Protein AF-A0A2E3IVS6-F1 (afdb_monomer_lite)

Radius of gyration: 18.78 Å; chains: 1; bounding box: 45×38×52 Å

Structure (mmCIF, N/CA/C/O backbone):
data_AF-A0A2E3IVS6-F1
#
_entry.id   AF-A0A2E3IVS6-F1
#
loop_
_atom_site.group_PDB
_atom_site.id
_atom_site.type_symbol
_atom_site.label_atom_id
_atom_site.label_alt_id
_atom_site.label_comp_id
_atom_site.label_asym_id
_atom_site.label_entity_id
_atom_site.label_seq_id
_atom_site.pdbx_PDB_ins_code
_atom_site.Cartn_x
_atom_site.Cartn_y
_atom_site.Cartn_z
_atom_site.occupancy
_atom_site.B_iso_or_equiv
_atom_site.auth_seq_id
_atom_site.auth_comp_id
_atom_site.auth_asym_id
_atom_site.auth_atom_id
_atom_site.pdbx_PDB_model_num
ATOM 1 N N . MET A 1 1 ? -1.684 -1.283 -1.868 1.00 41.75 1 MET A N 1
ATOM 2 C CA . MET A 1 1 ? -1.376 -1.984 -0.600 1.00 41.75 1 MET A CA 1
ATOM 3 C C . MET A 1 1 ? -0.802 -0.984 0.395 1.00 41.75 1 MET A C 1
ATOM 5 O O . MET A 1 1 ? -0.081 -0.086 -0.027 1.00 41.75 1 MET A O 1
ATOM 9 N N . ALA A 1 2 ? -1.215 -1.055 1.659 1.00 38.31 2 ALA A N 1
ATOM 10 C CA . ALA A 1 2 ? -0.799 -0.154 2.735 1.00 38.31 2 ALA A CA 1
ATOM 11 C C . ALA A 1 2 ? 0.390 -0.761 3.495 1.00 38.31 2 ALA A C 1
ATOM 13 O O . ALA A 1 2 ? 0.439 -1.973 3.661 1.00 38.31 2 ALA A O 1
ATOM 14 N N . HIS A 1 3 ? 1.356 0.056 3.922 1.00 45.16 3 HIS A N 1
ATOM 15 C CA . HIS A 1 3 ? 2.658 -0.452 4.375 1.00 45.16 3 HIS A CA 1
ATOM 16 C C . HIS A 1 3 ? 2.854 -0.437 5.891 1.00 45.16 3 HIS A C 1
ATOM 18 O O . HIS A 1 3 ? 3.725 -1.146 6.376 1.00 45.16 3 HIS A O 1
ATOM 24 N N . ASN A 1 4 ? 2.020 0.276 6.650 1.00 44.00 4 ASN A N 1
ATOM 25 C CA . ASN A 1 4 ? 2.090 0.315 8.109 1.00 44.00 4 ASN A CA 1
ATOM 26 C C . ASN A 1 4 ? 0.731 0.655 8.721 1.00 44.00 4 ASN A C 1
ATOM 28 O O . ASN A 1 4 ? 0.036 1.522 8.194 1.00 44.00 4 ASN A O 1
ATOM 32 N N . PHE A 1 5 ? 0.396 0.039 9.854 1.00 51.72 5 PHE A N 1
ATOM 33 C CA . PHE A 1 5 ? -0.887 0.212 10.530 1.00 51.72 5 PHE A CA 1
ATOM 34 C C . PHE A 1 5 ? -0.702 0.604 11.994 1.00 51.72 5 PHE A C 1
ATOM 36 O O . PHE A 1 5 ? 0.168 0.059 12.673 1.00 51.72 5 PHE A O 1
ATOM 43 N N . SER A 1 6 ? -1.578 1.487 12.463 1.00 51.56 6 SER A N 1
ATOM 44 C CA . SER A 1 6 ? -1.800 1.810 13.871 1.00 51.56 6 SER A CA 1
ATOM 45 C C . SER A 1 6 ? -3.294 1.668 14.134 1.00 51.56 6 SER A C 1
ATOM 47 O O . SER A 1 6 ? -4.080 2.188 13.350 1.00 51.56 6 SER A O 1
ATOM 49 N N . TRP A 1 7 ? -3.731 0.990 15.193 1.00 63.97 7 TRP A N 1
ATOM 50 C CA . TRP A 1 7 ? -5.170 0.858 15.458 1.00 63.97 7 TRP A CA 1
ATOM 51 C C . TRP A 1 7 ? -5.560 1.263 16.874 1.00 63.97 7 TRP A C 1
ATOM 53 O O . TRP A 1 7 ? -4.747 1.280 17.797 1.00 63.97 7 TRP A O 1
ATOM 63 N N . ILE A 1 8 ? -6.826 1.636 17.020 1.00 56.12 8 ILE A N 1
ATOM 64 C CA . ILE A 1 8 ? -7.452 2.095 18.250 1.00 56.12 8 ILE A CA 1
ATOM 65 C C . ILE A 1 8 ? -8.511 1.064 18.640 1.00 56.12 8 ILE A C 1
ATOM 67 O O . ILE A 1 8 ? -9.428 0.778 17.871 1.00 56.12 8 ILE A O 1
ATOM 71 N N . PHE A 1 9 ? -8.373 0.518 19.846 1.00 54.91 9 PHE A N 1
ATOM 72 C CA . PHE A 1 9 ? -9.311 -0.423 20.454 1.00 54.91 9 PHE A CA 1
ATOM 73 C C . PHE A 1 9 ? -9.658 0.061 21.860 1.00 54.91 9 PHE A C 1
ATOM 75 O O . PHE A 1 9 ? -8.748 0.357 22.633 1.00 54.91 9 PHE A O 1
ATOM 82 N N . GLU A 1 10 ? -10.948 0.174 22.193 1.00 66.56 10 GLU A N 1
ATOM 83 C CA . GLU A 1 10 ? -11.409 0.702 23.493 1.00 66.56 10 GLU A CA 1
ATOM 84 C C . GLU A 1 10 ? -10.698 2.015 23.895 1.00 66.56 10 GLU A C 1
ATOM 86 O O . GLU A 1 10 ? -10.211 2.166 25.017 1.00 66.56 10 GLU A O 1
ATOM 91 N N . ALA A 1 11 ? -10.576 2.953 22.945 1.00 60.12 11 ALA A N 1
ATOM 92 C CA . ALA A 1 11 ? -9.869 4.231 23.106 1.00 60.12 11 ALA A CA 1
ATOM 93 C C . ALA A 1 11 ? -8.370 4.124 23.475 1.00 60.12 11 ALA A C 1
ATOM 95 O O . ALA A 1 11 ? -7.755 5.100 23.906 1.00 60.12 11 ALA A O 1
ATOM 96 N N . LYS A 1 12 ? -7.747 2.956 23.283 1.00 50.44 12 LYS A N 1
ATOM 97 C CA . LYS A 1 12 ? -6.304 2.747 23.447 1.00 50.44 12 LYS A CA 1
ATOM 98 C C . LYS A 1 12 ? -5.651 2.544 22.090 1.00 50.44 12 LYS A C 1
ATOM 100 O O . LYS A 1 12 ? -6.122 1.744 21.286 1.00 50.44 12 LYS A O 1
ATOM 105 N N . LEU A 1 13 ? -4.530 3.226 21.863 1.00 50.03 13 LEU A N 1
ATOM 106 C CA . LEU A 1 13 ? -3.645 2.923 20.744 1.00 50.03 13 LEU A CA 1
ATOM 107 C C . LEU A 1 13 ? -3.009 1.550 20.989 1.00 50.03 13 LEU A C 1
ATOM 109 O O . LEU A 1 13 ? -2.244 1.369 21.938 1.00 50.03 13 LEU A O 1
ATOM 113 N N . VAL A 1 14 ? -3.328 0.580 20.143 1.00 51.75 14 VAL A N 1
ATOM 114 C CA . VAL A 1 14 ? -2.801 -0.779 20.220 1.00 51.75 14 VAL A CA 1
ATOM 115 C C . VAL A 1 14 ? -1.942 -1.016 18.980 1.00 51.75 14 VAL A C 1
ATOM 117 O O . VAL A 1 14 ? -2.455 -1.130 17.882 1.00 51.75 14 VAL A O 1
ATOM 120 N N . GLY A 1 15 ? -0.622 -1.089 19.184 1.00 49.47 15 GLY A N 1
ATOM 121 C CA . GLY A 1 15 ? 0.363 -1.670 18.260 1.00 49.47 15 GLY A CA 1
ATOM 122 C C . GLY A 1 15 ? 0.582 -0.990 16.894 1.00 49.47 15 GLY A C 1
ATOM 123 O O . GLY A 1 15 ? -0.329 -0.802 16.106 1.00 49.47 15 GLY A O 1
ATOM 124 N N . MET A 1 16 ? 1.858 -0.755 16.562 1.00 50.41 16 MET A N 1
ATOM 125 C CA . MET A 1 16 ? 2.340 -0.299 15.241 1.00 50.41 16 MET A CA 1
ATOM 126 C C . MET A 1 16 ? 2.980 -1.440 14.415 1.00 50.41 16 MET A C 1
ATOM 128 O O . MET A 1 16 ? 3.969 -1.225 13.719 1.00 50.41 16 MET A O 1
ATOM 132 N N . ARG A 1 17 ? 2.580 -2.706 14.623 1.00 44.81 17 ARG A N 1
ATOM 133 C CA . ARG A 1 17 ? 3.515 -3.838 14.409 1.00 44.81 17 ARG A CA 1
ATOM 134 C C . ARG A 1 17 ? 3.013 -5.056 13.648 1.00 44.81 17 ARG A C 1
ATOM 136 O O . ARG A 1 17 ? 3.663 -6.096 13.735 1.00 44.81 17 ARG A O 1
ATOM 143 N N . ARG A 1 18 ? 1.946 -4.964 12.855 1.00 41.56 18 ARG A N 1
ATOM 144 C CA . ARG A 1 18 ? 1.820 -5.939 11.764 1.00 41.56 18 ARG A CA 1
ATOM 145 C C . ARG A 1 18 ? 1.868 -5.231 10.424 1.00 41.56 18 ARG A C 1
ATOM 147 O O . ARG A 1 18 ? 0.969 -4.449 10.143 1.00 41.56 18 ARG A O 1
ATOM 154 N N . PRO A 1 19 ? 2.934 -5.429 9.646 1.00 45.91 19 PRO A N 1
ATOM 155 C CA . PRO A 1 19 ? 3.099 -4.743 8.387 1.00 45.91 19 PRO A CA 1
ATOM 156 C C . PRO A 1 19 ? 2.277 -5.432 7.312 1.00 45.91 19 PRO A C 1
ATOM 158 O O . PRO A 1 19 ? 2.228 -6.661 7.261 1.00 45.91 19 PRO A O 1
ATOM 161 N N . GLY A 1 20 ? 1.708 -4.635 6.413 1.00 46.19 20 GLY A N 1
ATOM 162 C CA . GLY A 1 20 ? 1.370 -5.150 5.098 1.00 46.19 20 GLY A CA 1
ATOM 163 C C . GLY A 1 20 ? 2.665 -5.607 4.447 1.00 46.19 20 GLY A C 1
ATOM 164 O O . GLY A 1 20 ? 3.481 -4.760 4.101 1.00 46.19 20 GLY A O 1
ATOM 165 N N . CYS A 1 21 ? 2.902 -6.923 4.435 1.00 45.72 21 CYS A N 1
ATOM 166 C CA . CYS A 1 21 ? 3.790 -7.722 3.574 1.00 45.72 21 CYS A CA 1
ATOM 167 C C . CYS A 1 21 ? 5.117 -7.121 3.031 1.00 45.72 21 CYS A C 1
ATOM 169 O O . CYS A 1 21 ? 5.666 -7.598 2.043 1.00 45.72 21 CYS A O 1
ATOM 171 N N . SER A 1 22 ? 5.682 -6.081 3.639 1.00 46.53 22 SER A N 1
ATOM 172 C CA . SER A 1 22 ? 6.807 -5.323 3.072 1.00 46.53 22 SER A CA 1
ATOM 173 C C . SER A 1 22 ? 7.803 -4.806 4.104 1.00 46.53 22 SER A C 1
ATOM 175 O O . SER A 1 22 ? 8.789 -4.203 3.692 1.00 46.53 22 SER A O 1
ATOM 177 N N . LEU A 1 23 ? 7.601 -5.036 5.411 1.00 41.69 23 LEU A N 1
ATOM 178 C CA . LEU A 1 23 ? 8.521 -4.497 6.427 1.00 41.69 23 LEU A CA 1
ATOM 179 C C . LEU A 1 23 ? 9.313 -5.500 7.244 1.00 41.69 23 LEU A C 1
ATOM 181 O O . LEU A 1 23 ? 10.383 -5.141 7.735 1.00 41.69 23 LEU A O 1
ATOM 185 N N . GLU A 1 24 ? 8.868 -6.750 7.331 1.00 45.97 24 GLU A N 1
ATOM 186 C CA . GLU A 1 24 ? 9.663 -7.792 7.998 1.00 45.97 24 GLU A CA 1
ATOM 187 C C . GLU A 1 24 ? 10.992 -8.041 7.259 1.00 45.97 24 GLU A C 1
ATOM 189 O O . GLU A 1 24 ? 11.948 -8.536 7.840 1.00 45.97 24 GLU A O 1
ATOM 194 N N . LEU A 1 25 ? 11.069 -7.609 5.996 1.00 51.53 25 LEU A N 1
ATOM 195 C CA . LEU A 1 25 ? 12.136 -7.930 5.053 1.00 51.53 25 LEU A CA 1
ATOM 196 C C . LEU A 1 25 ? 13.003 -6.715 4.683 1.00 51.53 25 LEU A C 1
ATOM 198 O O . LEU A 1 25 ? 14.073 -6.867 4.101 1.00 51.53 25 LEU A O 1
ATOM 202 N N . THR A 1 26 ? 12.582 -5.496 5.048 1.00 54.09 26 THR A N 1
ATOM 203 C CA . THR A 1 26 ? 13.330 -4.250 4.777 1.00 54.09 26 THR A CA 1
ATOM 204 C C . THR A 1 26 ? 14.780 -4.257 5.265 1.00 54.09 26 THR A C 1
ATOM 206 O O . THR A 1 26 ? 15.612 -3.673 4.568 1.00 54.09 26 THR A O 1
ATOM 209 N N . PRO A 1 27 ? 15.118 -4.863 6.427 1.00 54.59 27 PRO A N 1
ATOM 210 C CA . PRO A 1 27 ? 16.507 -4.941 6.879 1.00 54.59 27 PRO A CA 1
ATOM 211 C C . PRO A 1 27 ? 17.388 -5.814 5.974 1.00 54.59 27 PRO A C 1
ATOM 213 O O . PRO A 1 27 ? 18.586 -5.569 5.879 1.00 54.59 27 PRO A O 1
ATOM 216 N N . GLU A 1 28 ? 16.801 -6.809 5.304 1.00 67.94 28 GLU A N 1
ATOM 217 C CA . GLU A 1 28 ? 17.499 -7.764 4.433 1.00 67.94 28 GLU A CA 1
ATOM 218 C C . GLU A 1 28 ? 17.555 -7.305 2.966 1.00 67.94 28 GLU A C 1
ATOM 220 O O . GLU A 1 28 ? 18.284 -7.881 2.155 1.00 67.94 28 GLU A O 1
ATOM 225 N N . MET A 1 29 ? 16.791 -6.267 2.606 1.00 78.69 29 MET A N 1
ATOM 226 C CA . MET A 1 29 ? 16.694 -5.783 1.232 1.00 78.69 29 MET A CA 1
ATOM 227 C C . MET A 1 29 ? 17.832 -4.838 0.847 1.00 78.69 29 MET A C 1
ATOM 229 O O . MET A 1 29 ? 18.118 -3.826 1.496 1.00 78.69 29 MET A O 1
ATOM 233 N N . MET A 1 30 ? 18.409 -5.105 -0.320 1.00 84.75 30 MET A N 1
ATOM 234 C CA . MET A 1 30 ? 19.382 -4.223 -0.954 1.00 84.75 30 MET A CA 1
ATOM 235 C C . MET A 1 30 ? 18.730 -2.889 -1.352 1.00 84.75 30 MET A C 1
ATOM 237 O O . MET A 1 30 ? 17.517 -2.780 -1.528 1.00 84.75 30 MET A O 1
ATOM 241 N N . SER A 1 31 ? 19.528 -1.835 -1.545 1.00 81.75 31 SER A N 1
ATOM 242 C CA . SER A 1 31 ? 18.989 -0.504 -1.878 1.00 81.75 31 SER A CA 1
ATOM 243 C C . SER A 1 31 ? 18.139 -0.486 -3.156 1.00 81.75 31 SER A C 1
ATOM 245 O O . SER A 1 31 ? 17.064 0.102 -3.155 1.00 81.75 31 SER A O 1
ATOM 247 N N . HIS A 1 32 ? 18.560 -1.183 -4.215 1.00 84.31 32 HIS A N 1
ATOM 248 C CA . HIS A 1 32 ? 17.794 -1.262 -5.465 1.00 84.31 32 HIS A CA 1
ATOM 249 C C . HIS A 1 32 ? 16.506 -2.093 -5.320 1.00 84.31 32 HIS A C 1
ATOM 251 O O . HIS A 1 32 ? 15.513 -1.791 -5.972 1.00 84.31 32 HIS A O 1
ATOM 257 N N . GLU A 1 33 ? 16.486 -3.088 -4.428 1.00 86.31 33 GLU A N 1
ATOM 258 C CA . GLU A 1 33 ? 15.276 -3.851 -4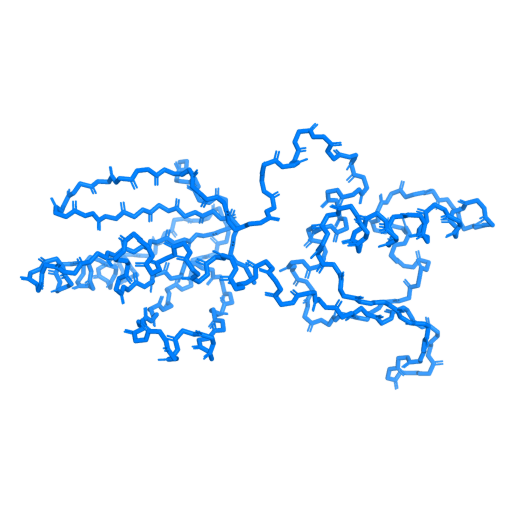.090 1.00 86.31 33 GLU A CA 1
ATOM 259 C C . GLU A 1 33 ? 14.261 -2.954 -3.378 1.00 86.31 33 GLU A C 1
ATOM 261 O O . GLU A 1 33 ? 13.089 -2.932 -3.747 1.00 86.31 33 GLU A O 1
ATOM 266 N N . ARG A 1 34 ? 14.721 -2.127 -2.429 1.00 81.38 34 ARG A N 1
ATOM 267 C CA . ARG A 1 34 ? 13.876 -1.126 -1.760 1.00 81.38 34 ARG A CA 1
ATOM 268 C C . ARG A 1 34 ? 13.315 -0.103 -2.745 1.00 81.38 34 ARG A C 1
ATOM 270 O O . ARG A 1 34 ? 12.129 0.207 -2.682 1.00 81.38 34 ARG A O 1
ATOM 277 N N . CYS A 1 35 ? 14.130 0.381 -3.684 1.00 83.12 35 CYS A N 1
ATOM 278 C CA . CYS A 1 35 ? 13.663 1.273 -4.747 1.00 83.12 35 CYS A CA 1
ATOM 279 C C . CYS A 1 35 ? 12.617 0.600 -5.646 1.00 83.12 35 CYS A C 1
ATOM 281 O O . CYS A 1 35 ? 11.628 1.234 -6.005 1.00 83.12 35 CYS A O 1
ATOM 283 N N . PHE A 1 36 ? 12.797 -0.680 -5.979 1.00 88.06 36 PHE A N 1
ATOM 284 C CA . PHE A 1 36 ? 11.849 -1.413 -6.816 1.00 88.06 36 PHE A CA 1
ATOM 285 C C . PHE A 1 36 ? 10.524 -1.656 -6.100 1.00 88.06 36 PHE A C 1
ATOM 287 O O . PHE A 1 36 ? 9.465 -1.413 -6.672 1.00 88.06 36 PHE A O 1
ATOM 294 N N . LEU A 1 37 ? 10.574 -2.037 -4.825 1.00 82.12 37 LEU A N 1
ATOM 295 C CA . LEU A 1 37 ? 9.389 -2.159 -3.985 1.00 82.12 37 LEU A CA 1
ATOM 296 C C . LEU A 1 37 ? 8.649 -0.819 -3.859 1.00 82.12 37 LEU A C 1
ATOM 298 O O . LEU A 1 37 ? 7.433 -0.762 -4.040 1.00 82.12 37 LEU A O 1
ATOM 302 N N . ALA A 1 38 ? 9.374 0.274 -3.607 1.00 74.50 38 ALA A N 1
ATOM 303 C CA . ALA A 1 38 ? 8.800 1.615 -3.533 1.00 74.50 38 ALA A CA 1
ATOM 304 C C . ALA A 1 38 ? 8.145 2.041 -4.858 1.00 74.50 38 ALA A C 1
ATOM 306 O O . ALA A 1 38 ? 7.043 2.596 -4.850 1.00 74.50 38 ALA A O 1
ATOM 307 N N . TRP A 1 39 ? 8.779 1.734 -5.994 1.00 84.00 39 TRP A N 1
ATOM 308 C CA . TRP A 1 39 ? 8.201 1.964 -7.316 1.00 84.00 39 TRP A CA 1
ATOM 309 C C . TRP A 1 39 ? 6.934 1.134 -7.519 1.00 84.00 39 TRP A C 1
ATOM 311 O O . TRP A 1 39 ? 5.892 1.711 -7.814 1.00 84.00 39 TRP A O 1
ATOM 321 N N . LEU A 1 40 ? 6.973 -0.180 -7.268 1.00 81.62 40 LEU A N 1
ATOM 322 C CA . LEU A 1 40 ? 5.796 -1.044 -7.373 1.00 81.62 40 LEU A CA 1
ATOM 323 C C . LEU A 1 40 ? 4.625 -0.448 -6.581 1.00 81.62 40 LEU A C 1
ATOM 325 O O . LEU A 1 40 ? 3.491 -0.461 -7.057 1.00 81.62 40 LEU A O 1
ATOM 329 N N . ASN A 1 41 ? 4.877 0.043 -5.363 1.00 72.81 41 ASN A N 1
ATOM 330 C CA . ASN A 1 41 ? 3.861 0.528 -4.419 1.00 72.81 41 ASN A CA 1
ATOM 331 C C . ASN A 1 41 ? 3.296 1.920 -4.723 1.00 72.81 41 ASN A C 1
ATOM 333 O O . ASN A 1 41 ? 2.207 2.246 -4.241 1.00 72.81 41 ASN A O 1
ATOM 337 N N . SER A 1 42 ? 4.026 2.734 -5.482 1.00 65.88 42 SER A N 1
ATOM 338 C CA . SER A 1 42 ? 3.627 4.103 -5.829 1.00 65.88 42 SER A CA 1
ATOM 339 C C . SER A 1 42 ? 3.226 4.273 -7.293 1.00 65.88 42 SER A C 1
ATOM 341 O O . SER A 1 42 ? 2.538 5.239 -7.615 1.00 65.88 42 SER A O 1
ATOM 343 N N . SER A 1 43 ? 3.616 3.349 -8.174 1.00 74.56 43 SER A N 1
ATOM 344 C CA . SER A 1 43 ? 3.334 3.451 -9.602 1.00 74.56 43 SER A CA 1
ATOM 345 C C . SER A 1 43 ? 1.845 3.284 -9.895 1.00 74.56 43 SER A C 1
ATOM 347 O O . SER A 1 43 ? 1.209 2.333 -9.443 1.00 74.56 43 SER A O 1
ATOM 349 N N . SER A 1 44 ? 1.302 4.193 -10.703 1.00 73.06 44 SER A N 1
ATOM 350 C CA . SER A 1 44 ? -0.063 4.109 -11.235 1.00 73.06 44 SER A CA 1
ATOM 351 C C . SER A 1 44 ? -0.206 3.066 -12.347 1.00 73.06 44 SER A C 1
ATOM 353 O O . SER A 1 44 ? -1.318 2.628 -12.627 1.00 73.06 44 SER A O 1
ATOM 355 N N . SER A 1 45 ? 0.907 2.652 -12.964 1.00 83.56 45 SER A N 1
ATOM 356 C CA . SER A 1 45 ? 0.960 1.561 -13.939 1.00 83.56 45 SER A CA 1
ATOM 357 C C . SER A 1 45 ? 2.034 0.547 -13.561 1.00 83.56 45 SER A C 1
ATOM 359 O O . SER A 1 45 ? 3.163 0.914 -13.230 1.00 83.56 45 SER A O 1
ATOM 361 N N . LEU A 1 46 ? 1.718 -0.741 -13.668 1.00 89.56 46 LEU A N 1
ATOM 362 C CA . LEU A 1 46 ? 2.670 -1.838 -13.480 1.00 89.56 46 LEU A CA 1
ATOM 363 C C . LEU A 1 46 ? 3.361 -2.208 -14.800 1.00 89.56 46 LEU A C 1
ATOM 365 O O . LEU A 1 46 ? 3.522 -3.379 -15.132 1.00 89.56 46 LEU A O 1
ATOM 369 N N . SER A 1 47 ? 3.754 -1.190 -15.561 1.00 92.19 47 SER A N 1
ATOM 370 C CA . SER A 1 47 ? 4.473 -1.313 -16.824 1.00 92.19 47 SER A CA 1
ATOM 371 C C . SER A 1 47 ? 5.579 -0.269 -16.892 1.00 92.19 47 SER A C 1
ATOM 373 O O . SER A 1 47 ? 5.318 0.907 -16.621 1.00 92.19 47 SER A O 1
ATOM 375 N N . ILE A 1 48 ? 6.795 -0.650 -17.271 1.00 92.31 48 ILE A N 1
ATOM 376 C CA . ILE A 1 48 ? 7.885 0.318 -17.439 1.00 92.31 48 ILE A CA 1
ATOM 377 C C . ILE A 1 48 ? 8.938 -0.182 -18.424 1.00 92.31 48 ILE A C 1
ATOM 379 O O . ILE A 1 48 ? 9.241 -1.371 -18.476 1.00 92.31 48 ILE A O 1
ATOM 383 N N . ASP A 1 49 ? 9.518 0.745 -19.187 1.00 92.12 49 ASP A N 1
ATOM 384 C CA . ASP A 1 49 ? 10.733 0.484 -19.956 1.00 92.12 49 ASP A CA 1
ATOM 385 C C . ASP A 1 49 ? 11.862 0.014 -19.023 1.00 92.12 49 ASP A C 1
ATOM 387 O O . ASP A 1 49 ? 12.162 0.644 -17.999 1.00 92.12 49 ASP A O 1
ATOM 391 N N . ARG A 1 50 ? 12.514 -1.088 -19.396 1.00 89.81 50 ARG A N 1
ATOM 392 C CA . ARG A 1 50 ? 13.545 -1.732 -18.577 1.00 89.81 50 ARG A CA 1
ATOM 393 C C . ARG A 1 50 ? 14.706 -0.795 -18.274 1.00 89.81 50 ARG A C 1
ATOM 395 O O . ARG A 1 50 ? 15.192 -0.767 -17.145 1.00 89.81 50 ARG A O 1
ATOM 402 N N . GLN A 1 51 ? 15.142 -0.002 -19.253 1.00 87.94 51 GLN A N 1
ATOM 403 C CA . GLN A 1 51 ? 16.286 0.899 -19.083 1.00 87.94 51 GLN A CA 1
ATOM 404 C C . GLN A 1 51 ? 15.945 2.075 -18.166 1.00 87.94 51 GLN A C 1
ATOM 406 O O . GLN A 1 51 ? 16.731 2.461 -17.295 1.00 87.94 51 GLN A O 1
ATOM 411 N N . ARG A 1 52 ? 14.735 2.616 -18.299 1.00 89.56 52 ARG A N 1
ATOM 412 C CA . ARG A 1 52 ? 14.193 3.629 -17.398 1.00 89.56 52 ARG A CA 1
ATOM 413 C C . ARG A 1 52 ? 14.104 3.104 -15.971 1.00 89.56 52 ARG A C 1
ATOM 415 O O . ARG A 1 52 ? 14.504 3.820 -15.050 1.00 89.56 52 ARG A O 1
ATOM 422 N N . LEU A 1 53 ? 13.641 1.868 -15.790 1.00 90.19 53 LEU A N 1
ATOM 423 C CA . LEU A 1 53 ? 13.604 1.230 -14.480 1.00 90.19 53 LEU A CA 1
ATOM 424 C C . LEU A 1 53 ? 15.019 1.022 -13.924 1.00 90.19 53 LEU A C 1
ATOM 426 O O . LEU A 1 53 ? 15.295 1.430 -12.800 1.00 90.19 53 LEU A O 1
ATOM 430 N N . ALA A 1 54 ? 15.949 0.479 -14.714 1.00 89.69 54 ALA A N 1
ATOM 431 C CA . ALA A 1 54 ? 17.351 0.304 -14.324 1.00 89.69 54 ALA A CA 1
ATOM 432 C C . ALA A 1 54 ? 17.952 1.592 -13.747 1.00 89.69 54 ALA A C 1
ATOM 434 O O . ALA A 1 54 ? 18.575 1.596 -12.678 1.00 89.69 54 ALA A O 1
ATOM 435 N N . LYS A 1 55 ? 17.697 2.703 -14.446 1.00 88.75 55 LYS A N 1
ATOM 436 C CA . LYS A 1 55 ? 18.129 4.039 -14.052 1.00 88.75 55 LYS A CA 1
ATOM 437 C C . LYS A 1 55 ? 17.475 4.487 -12.745 1.00 88.75 55 LYS A C 1
ATOM 439 O O . LYS A 1 55 ? 18.186 4.989 -11.878 1.00 88.75 55 LYS A O 1
ATOM 444 N N . SER A 1 56 ? 16.165 4.289 -12.565 1.00 86.25 56 SER A N 1
ATOM 445 C CA . SER A 1 56 ? 15.478 4.663 -11.316 1.00 86.25 56 SER A CA 1
ATOM 446 C C . SER A 1 56 ? 15.893 3.811 -10.115 1.00 86.25 56 SER A C 1
ATOM 448 O O . SER A 1 56 ? 15.816 4.276 -8.983 1.00 86.25 56 SER A O 1
ATOM 450 N N . LEU A 1 57 ? 16.356 2.580 -10.350 1.00 87.44 57 LEU A N 1
ATOM 451 C CA . LEU A 1 57 ? 16.876 1.683 -9.315 1.00 87.44 57 LEU A CA 1
ATOM 452 C C . LEU A 1 57 ? 18.358 1.926 -8.981 1.00 87.44 57 LEU A C 1
ATOM 454 O O . LEU A 1 57 ? 18.891 1.292 -8.069 1.00 87.44 57 LEU A O 1
ATOM 458 N N . GLY A 1 58 ? 19.038 2.814 -9.715 1.00 85.75 58 GLY A N 1
ATOM 459 C CA . GLY A 1 58 ? 20.460 3.101 -9.525 1.00 85.75 58 GLY A CA 1
ATOM 460 C C . GLY A 1 58 ? 21.386 1.954 -9.948 1.00 85.75 58 GLY A C 1
ATOM 461 O O . GLY A 1 58 ? 22.475 1.813 -9.395 1.00 85.75 58 GLY A O 1
ATOM 462 N N . LEU A 1 59 ? 20.974 1.114 -10.907 1.00 82.50 59 LEU A N 1
ATOM 463 C CA . LEU A 1 59 ? 21.721 -0.090 -11.301 1.00 82.50 59 LEU A CA 1
ATOM 464 C C . LEU A 1 59 ? 22.914 0.165 -12.248 1.00 82.50 59 LEU A C 1
ATOM 466 O O . LEU A 1 59 ? 23.647 -0.778 -12.546 1.00 82.50 59 LEU A O 1
ATOM 470 N N . GLY A 1 60 ? 23.186 1.420 -12.621 1.00 74.62 60 GLY A N 1
ATOM 471 C CA . GLY A 1 60 ? 24.304 1.811 -13.493 1.00 74.62 60 GLY A CA 1
ATOM 472 C C . GLY A 1 60 ? 23.912 1.929 -14.976 1.00 74.62 60 GLY A C 1
ATOM 473 O O . GLY A 1 60 ? 22.725 1.855 -15.295 1.00 74.62 60 GLY A O 1
ATOM 474 N N . PRO A 1 61 ? 24.878 2.184 -15.882 1.00 68.62 61 PRO A N 1
ATOM 475 C CA . PRO A 1 61 ? 24.615 2.340 -17.314 1.00 68.62 61 PRO A CA 1
ATOM 476 C C . PRO A 1 61 ? 24.201 1.016 -17.976 1.00 68.62 61 PRO A C 1
ATOM 478 O O . PRO A 1 61 ? 24.583 -0.060 -17.522 1.00 68.62 61 PRO A O 1
ATOM 481 N N . SER A 1 62 ? 23.429 1.119 -19.058 1.00 69.88 62 SER A N 1
ATOM 482 C CA . SER A 1 62 ? 22.818 0.001 -19.784 1.00 69.88 62 SER A CA 1
ATOM 483 C C . SER A 1 62 ? 23.830 -1.046 -20.277 1.00 69.88 62 SER A C 1
ATOM 485 O O . SER A 1 62 ? 24.928 -0.715 -20.728 1.00 69.88 62 SER A O 1
ATOM 487 N N . GLY A 1 63 ? 23.455 -2.328 -20.207 1.00 75.12 63 GLY A N 1
ATOM 488 C CA . GLY A 1 63 ? 24.258 -3.453 -20.695 1.00 75.12 63 GLY A CA 1
ATOM 489 C C . GLY A 1 63 ? 23.797 -4.809 -20.149 1.00 75.12 63 GLY A C 1
ATOM 490 O O . GLY A 1 63 ? 23.023 -4.870 -19.197 1.00 75.12 63 GLY A O 1
ATOM 491 N N . LEU A 1 64 ? 24.334 -5.903 -20.705 1.00 73.38 64 LEU A N 1
ATOM 492 C CA . LEU A 1 64 ? 23.938 -7.288 -20.380 1.00 73.38 64 LEU A CA 1
ATOM 493 C C . LEU A 1 64 ? 23.972 -7.617 -18.876 1.00 73.38 64 LEU A C 1
ATOM 495 O O . LEU A 1 64 ? 23.128 -8.357 -18.380 1.00 73.38 64 LEU A O 1
ATOM 499 N N . GLN A 1 65 ? 24.931 -7.060 -18.130 1.00 81.56 65 GLN A N 1
ATOM 500 C CA . GLN A 1 65 ? 25.012 -7.270 -16.680 1.00 81.56 65 GLN A CA 1
ATOM 501 C C . GLN A 1 65 ? 23.876 -6.577 -15.918 1.00 81.56 65 GLN A C 1
ATOM 503 O O . GLN A 1 65 ? 23.417 -7.095 -14.903 1.00 81.56 65 GLN A O 1
ATOM 508 N N . VAL A 1 66 ? 23.426 -5.408 -16.380 1.00 83.94 66 VAL A N 1
ATOM 509 C CA . VAL A 1 66 ? 22.304 -4.690 -15.763 1.00 83.94 66 VAL A CA 1
ATOM 510 C C . VAL A 1 66 ? 20.998 -5.414 -16.053 1.00 83.94 66 VAL A C 1
ATOM 512 O O . VAL A 1 66 ? 20.210 -5.608 -15.131 1.00 83.94 66 VAL A O 1
ATOM 515 N N . ASP A 1 67 ? 20.817 -5.897 -17.282 1.00 85.44 67 ASP A N 1
ATOM 516 C CA . ASP A 1 67 ? 19.634 -6.673 -17.659 1.00 85.44 67 ASP A CA 1
ATOM 517 C C . ASP A 1 67 ? 19.523 -7.951 -16.818 1.00 85.44 67 ASP A C 1
ATOM 519 O O . ASP A 1 67 ? 18.470 -8.222 -16.244 1.00 85.44 67 ASP A O 1
ATOM 523 N N . GLN A 1 68 ? 20.626 -8.688 -16.641 1.00 87.06 68 GLN A N 1
ATOM 524 C CA . GLN A 1 68 ? 20.623 -9.881 -15.792 1.00 87.06 68 GLN A CA 1
ATOM 525 C C . GLN A 1 68 ? 20.269 -9.552 -14.335 1.00 87.06 68 GLN A C 1
ATOM 527 O O . GLN A 1 68 ? 19.425 -10.220 -13.745 1.00 87.06 68 GLN A O 1
ATOM 532 N N . ARG A 1 69 ? 20.851 -8.486 -13.766 1.00 88.12 69 ARG A N 1
ATOM 533 C CA . ARG A 1 69 ? 20.550 -8.053 -12.388 1.00 88.12 69 ARG A CA 1
ATOM 534 C C . ARG A 1 69 ? 19.083 -7.672 -12.205 1.00 88.12 69 ARG A C 1
ATOM 536 O O . ARG A 1 69 ? 18.526 -7.899 -11.135 1.00 88.12 69 ARG A O 1
ATOM 543 N N . ILE A 1 70 ? 18.467 -7.090 -13.228 1.00 90.94 70 ILE A N 1
ATOM 544 C CA . ILE A 1 70 ? 17.041 -6.767 -13.228 1.00 90.94 70 ILE A CA 1
ATOM 545 C C . ILE A 1 70 ? 16.188 -8.037 -13.256 1.00 90.94 70 ILE A C 1
ATOM 547 O O . ILE A 1 70 ? 15.254 -8.161 -12.467 1.00 90.94 70 ILE A O 1
ATOM 551 N N . LEU A 1 71 ? 16.519 -9.004 -14.109 1.00 91.62 71 LEU A N 1
ATOM 552 C CA . LEU A 1 71 ? 15.782 -10.268 -14.156 1.00 91.62 71 LEU A CA 1
ATOM 553 C C . LEU A 1 71 ? 15.929 -11.058 -12.848 1.00 91.62 71 LEU A C 1
ATOM 555 O O . LEU A 1 71 ? 14.956 -11.644 -12.371 1.00 91.62 71 LEU A O 1
ATOM 559 N N . ASP A 1 72 ? 17.113 -11.038 -12.234 1.00 91.56 72 ASP A N 1
ATOM 560 C CA . ASP A 1 72 ? 17.354 -11.651 -10.925 1.00 91.56 72 ASP A CA 1
ATOM 561 C C . ASP A 1 72 ? 16.538 -10.958 -9.825 1.00 91.56 72 ASP A C 1
ATOM 563 O O . ASP A 1 72 ? 15.948 -11.625 -8.974 1.00 91.56 72 ASP A O 1
ATOM 567 N N . LEU A 1 73 ? 16.430 -9.627 -9.880 1.00 92.06 73 LEU A N 1
ATOM 568 C CA . LEU A 1 73 ? 15.553 -8.847 -9.010 1.00 92.06 73 LEU A CA 1
ATOM 569 C C . LEU A 1 73 ? 14.084 -9.267 -9.172 1.00 92.06 73 LEU A C 1
ATOM 571 O O . LEU A 1 73 ? 13.412 -9.508 -8.169 1.00 92.06 73 LEU A O 1
ATOM 575 N N . TYR A 1 74 ? 13.581 -9.400 -10.403 1.00 94.00 74 TYR A N 1
ATOM 576 C CA . TYR A 1 74 ? 12.195 -9.822 -10.645 1.00 94.00 74 TYR A CA 1
ATOM 577 C C . TYR A 1 74 ? 11.923 -11.221 -10.102 1.00 94.00 74 TYR A C 1
ATOM 579 O O . TYR A 1 74 ? 10.933 -11.423 -9.397 1.00 94.00 74 TYR A O 1
ATOM 587 N N . LYS A 1 75 ? 12.831 -12.169 -10.370 1.00 92.38 75 LYS A N 1
ATOM 588 C CA . LYS A 1 75 ? 12.758 -13.532 -9.826 1.00 92.38 75 LYS A CA 1
ATOM 589 C C . LYS A 1 75 ? 12.745 -13.517 -8.307 1.00 92.38 75 LYS A C 1
ATOM 591 O O . LYS A 1 75 ? 11.879 -14.139 -7.711 1.00 92.38 75 LYS A O 1
ATOM 596 N N . LYS A 1 76 ? 13.619 -12.737 -7.665 1.00 89.81 76 LYS A N 1
ATOM 597 C CA . LYS A 1 76 ? 13.631 -12.598 -6.202 1.00 89.81 76 LYS A CA 1
ATOM 598 C C . LYS A 1 76 ? 12.278 -12.110 -5.666 1.00 89.81 76 LYS A C 1
ATOM 600 O O . LYS A 1 76 ? 11.782 -12.635 -4.672 1.00 89.81 76 LYS A O 1
ATOM 605 N N . PHE A 1 77 ? 11.660 -11.136 -6.337 1.00 88.38 77 PHE A N 1
ATOM 606 C CA . PHE A 1 77 ? 10.346 -10.593 -5.971 1.00 88.38 77 PHE A CA 1
ATOM 607 C C . PHE A 1 77 ? 9.183 -11.572 -6.157 1.00 88.38 77 PHE A C 1
ATOM 609 O O . PHE A 1 77 ? 8.198 -11.457 -5.427 1.00 88.38 77 PHE A O 1
ATOM 616 N N . GLY A 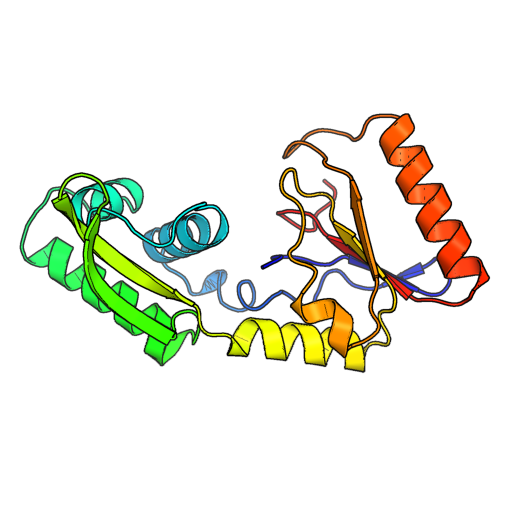1 78 ? 9.287 -12.529 -7.078 1.00 87.69 78 GLY A N 1
ATOM 617 C CA . GLY A 1 78 ? 8.323 -13.623 -7.212 1.00 87.69 78 GLY A CA 1
ATOM 618 C C . GLY A 1 78 ? 8.621 -14.790 -6.271 1.00 87.69 78 GLY A C 1
ATOM 619 O O . GLY A 1 78 ? 7.821 -15.107 -5.395 1.00 87.69 78 GLY A O 1
ATOM 620 N N . ASP A 1 79 ? 9.798 -15.391 -6.421 1.00 86.56 79 ASP A N 1
ATOM 621 C CA . ASP A 1 79 ? 10.155 -16.691 -5.846 1.00 86.56 79 ASP A CA 1
ATOM 622 C C . ASP A 1 79 ? 10.455 -16.624 -4.346 1.00 86.56 79 ASP A C 1
ATOM 624 O O . ASP A 1 79 ? 10.119 -17.548 -3.607 1.00 86.56 79 ASP A O 1
ATOM 628 N N . ILE A 1 80 ? 11.098 -15.543 -3.889 1.00 83.88 80 ILE A N 1
ATOM 629 C CA . ILE A 1 80 ? 11.508 -15.396 -2.485 1.00 83.88 80 ILE A CA 1
ATOM 630 C C . ILE A 1 80 ? 10.487 -14.562 -1.722 1.00 83.88 80 ILE A C 1
ATOM 632 O O . ILE A 1 80 ? 10.013 -14.965 -0.662 1.00 83.88 80 ILE A O 1
ATOM 636 N N . TRP A 1 81 ? 10.146 -13.392 -2.259 1.00 80.75 81 TRP A N 1
ATOM 637 C CA . TRP A 1 81 ? 9.297 -12.438 -1.552 1.00 80.75 81 TRP A CA 1
ATOM 638 C C . TRP A 1 81 ? 7.796 -12.665 -1.779 1.00 80.75 81 TRP A C 1
ATOM 640 O O . TRP A 1 81 ? 6.988 -12.154 -1.007 1.00 80.75 81 TRP A O 1
ATOM 650 N N . GLY A 1 82 ? 7.395 -13.400 -2.825 1.00 81.38 82 GLY A N 1
ATOM 651 C CA . GLY A 1 82 ? 5.982 -13.648 -3.135 1.00 81.38 82 GLY A CA 1
ATOM 652 C C . GLY A 1 82 ? 5.174 -12.386 -3.463 1.00 81.38 82 GLY A C 1
ATOM 653 O O . GLY A 1 82 ? 3.947 -12.408 -3.351 1.00 81.38 82 GLY A O 1
ATOM 654 N N . ILE A 1 83 ? 5.846 -11.288 -3.831 1.00 83.06 83 ILE A N 1
ATOM 655 C CA . ILE A 1 83 ? 5.258 -9.971 -4.126 1.00 83.06 83 ILE A CA 1
ATOM 656 C C . ILE A 1 83 ? 4.740 -9.925 -5.565 1.00 83.06 83 ILE A C 1
ATOM 658 O O . ILE A 1 83 ? 3.671 -9.367 -5.827 1.00 83.06 83 ILE A O 1
ATOM 662 N N . LEU A 1 84 ? 5.487 -10.509 -6.500 1.00 88.06 84 LEU A N 1
ATOM 663 C CA . LEU A 1 84 ? 5.077 -10.656 -7.893 1.00 88.06 84 LEU A CA 1
ATOM 664 C C . LEU A 1 84 ? 4.484 -12.045 -8.117 1.00 88.06 84 LEU A C 1
ATOM 666 O O . LEU A 1 84 ? 5.011 -13.039 -7.631 1.00 88.06 84 LEU A O 1
ATOM 670 N N . GLU A 1 85 ? 3.387 -12.108 -8.863 1.00 89.06 85 GLU A N 1
ATOM 671 C CA . GLU A 1 85 ? 2.868 -13.368 -9.399 1.00 89.06 85 GLU A CA 1
ATOM 672 C C . GLU A 1 85 ? 3.594 -13.724 -10.694 1.00 89.06 85 GLU A C 1
ATOM 674 O O . GLU A 1 85 ? 4.003 -14.862 -10.900 1.00 89.06 85 GLU A O 1
ATOM 679 N N . SER A 1 86 ? 3.768 -12.734 -11.572 1.00 91.69 86 SER A N 1
ATOM 680 C CA . SER A 1 86 ? 4.491 -12.894 -12.828 1.00 91.69 86 SER A CA 1
ATOM 681 C C . SER A 1 86 ? 5.008 -11.556 -13.354 1.00 91.69 86 SER A C 1
ATOM 683 O O . SER A 1 86 ? 4.590 -10.479 -12.918 1.00 91.69 86 SER A O 1
ATOM 685 N N . TYR A 1 87 ? 5.919 -11.633 -14.319 1.00 93.31 87 TYR A N 1
ATOM 686 C CA . TYR A 1 87 ? 6.266 -10.528 -15.202 1.00 93.31 87 TYR A CA 1
ATOM 687 C C . TYR A 1 87 ? 6.377 -11.051 -16.637 1.00 93.31 87 TYR A C 1
ATOM 689 O O . TYR A 1 87 ? 6.654 -12.234 -16.850 1.00 93.31 87 TYR A O 1
ATOM 697 N N . ARG A 1 88 ? 6.148 -10.185 -17.623 1.00 92.69 88 ARG A N 1
ATOM 698 C CA . ARG A 1 88 ? 6.352 -10.503 -19.041 1.00 92.69 88 ARG A CA 1
ATOM 699 C C . ARG A 1 88 ? 6.833 -9.284 -19.810 1.00 92.69 88 ARG A C 1
ATOM 701 O O . ARG A 1 88 ? 6.433 -8.165 -19.502 1.00 92.69 88 ARG A O 1
ATOM 708 N N . GLU A 1 89 ? 7.624 -9.522 -20.843 1.00 92.69 89 GLU A N 1
ATOM 709 C CA . GLU A 1 89 ? 7.956 -8.494 -21.826 1.00 92.69 89 GLU A CA 1
ATOM 710 C C . GLU A 1 89 ? 6.729 -8.204 -22.705 1.00 92.69 89 GLU A C 1
ATOM 712 O O . GLU A 1 89 ? 5.938 -9.099 -23.022 1.00 92.69 89 GLU A O 1
ATOM 717 N N . GLY A 1 90 ? 6.546 -6.945 -23.085 1.00 90.31 90 GLY A N 1
ATOM 718 C CA . GLY A 1 90 ? 5.458 -6.507 -23.947 1.00 90.31 90 GLY A CA 1
ATOM 719 C C . GLY A 1 90 ? 5.707 -5.125 -24.533 1.00 90.31 90 GLY A C 1
ATOM 720 O O . GLY A 1 90 ? 6.835 -4.634 -24.540 1.00 90.31 90 GLY A O 1
ATOM 721 N N . PHE A 1 91 ? 4.636 -4.501 -25.019 1.00 89.88 91 PHE A N 1
ATOM 722 C CA . PHE A 1 91 ? 4.678 -3.163 -25.602 1.00 89.88 91 PHE A CA 1
ATOM 723 C C . PHE A 1 91 ? 3.775 -2.209 -24.824 1.00 89.88 91 PHE A C 1
ATOM 725 O O . PHE A 1 91 ? 2.661 -2.579 -24.440 1.00 89.88 91 PHE A O 1
ATOM 732 N N . GLY A 1 92 ? 4.279 -1.003 -24.571 1.00 84.00 92 GLY A N 1
ATOM 733 C CA . GLY A 1 92 ? 3.532 0.085 -23.959 1.00 84.00 92 GLY A CA 1
ATOM 734 C C . GLY A 1 92 ? 2.549 0.731 -24.933 1.00 84.00 92 GLY A C 1
ATOM 735 O O . GLY A 1 92 ? 2.400 0.311 -26.083 1.00 84.00 92 GLY A O 1
ATOM 736 N N . ALA A 1 93 ? 1.851 1.764 -24.459 1.00 80.50 93 ALA A N 1
ATOM 737 C CA . ALA A 1 93 ? 0.836 2.460 -25.250 1.00 80.50 93 ALA A CA 1
ATOM 738 C C . ALA A 1 93 ? 1.424 3.164 -26.487 1.00 80.50 93 ALA A C 1
ATOM 740 O O . ALA A 1 93 ? 0.702 3.383 -27.459 1.00 80.50 93 ALA A O 1
ATOM 741 N N . GLU A 1 94 ? 2.720 3.485 -26.468 1.00 83.06 94 GLU A N 1
ATOM 742 C CA . GLU A 1 94 ? 3.433 4.155 -27.558 1.00 83.06 94 GLU A CA 1
ATOM 743 C C . GLU A 1 94 ? 4.267 3.170 -28.404 1.00 83.06 94 GLU A C 1
ATOM 745 O O . GLU A 1 94 ? 5.021 3.583 -29.285 1.00 83.06 94 GLU A O 1
ATOM 750 N N . GLY A 1 95 ? 4.106 1.856 -28.189 1.00 85.50 95 GLY A N 1
ATOM 751 C CA . GLY A 1 95 ? 4.818 0.804 -28.925 1.00 85.50 95 GLY A CA 1
ATOM 752 C C . GLY A 1 95 ? 6.253 0.560 -28.448 1.00 85.50 95 GLY A C 1
ATOM 753 O O . GLY A 1 95 ? 7.005 -0.169 -29.094 1.00 85.50 95 GLY A O 1
ATOM 754 N N . GLU A 1 96 ? 6.644 1.150 -27.323 1.00 88.69 96 GLU A N 1
ATOM 755 C CA . GLU A 1 96 ? 7.931 0.944 -26.677 1.00 88.69 96 GLU A CA 1
ATOM 756 C C . GLU A 1 96 ? 7.985 -0.405 -25.946 1.00 88.69 96 GLU A C 1
ATOM 758 O O . GLU A 1 96 ? 6.984 -0.861 -25.397 1.00 88.69 96 GLU A O 1
ATOM 763 N N . ALA A 1 97 ? 9.149 -1.061 -25.928 1.00 90.38 97 ALA A N 1
ATOM 764 C CA . ALA A 1 97 ? 9.318 -2.311 -25.192 1.00 90.38 97 ALA A CA 1
ATOM 765 C C . ALA A 1 97 ? 9.258 -2.047 -23.678 1.00 90.38 97 ALA A C 1
ATOM 767 O O . ALA A 1 97 ? 10.021 -1.235 -23.152 1.00 90.38 97 ALA A O 1
ATOM 768 N N . VAL A 1 98 ? 8.365 -2.741 -22.975 1.00 94.19 98 VAL A N 1
ATOM 769 C CA . VAL A 1 98 ? 8.166 -2.591 -21.528 1.00 94.19 98 VAL A CA 1
ATOM 770 C C . VAL A 1 98 ? 8.118 -3.941 -20.830 1.00 94.19 98 VAL A C 1
ATOM 772 O O . VAL A 1 98 ? 7.670 -4.940 -21.393 1.00 94.19 98 VAL A O 1
ATOM 775 N N . ASP A 1 99 ? 8.514 -3.942 -19.564 1.00 94.38 99 ASP A N 1
ATOM 776 C CA . ASP A 1 99 ? 8.234 -5.033 -18.643 1.00 94.38 99 ASP A CA 1
ATOM 777 C C . ASP A 1 99 ? 6.879 -4.785 -17.968 1.00 94.38 99 ASP A C 1
ATOM 779 O O . ASP A 1 99 ? 6.642 -3.719 -17.394 1.00 94.38 99 ASP A O 1
ATOM 783 N N . LEU A 1 100 ? 5.981 -5.767 -18.067 1.00 92.56 100 LEU A N 1
ATOM 784 C CA . LEU A 1 100 ? 4.644 -5.783 -17.471 1.00 92.56 100 LEU A CA 1
ATOM 785 C C . LEU A 1 100 ? 4.660 -6.666 -16.225 1.00 92.56 100 LEU A C 1
ATOM 787 O O . LEU A 1 100 ? 5.023 -7.839 -16.314 1.00 92.56 100 LEU A O 1
ATOM 791 N N . PHE A 1 101 ? 4.215 -6.140 -15.086 1.00 92.88 101 PHE A N 1
ATOM 792 C CA . PHE A 1 101 ? 4.217 -6.845 -13.804 1.00 92.88 101 PHE A CA 1
ATOM 793 C C . PHE A 1 101 ? 2.802 -7.172 -13.340 1.00 92.88 101 PHE A C 1
ATOM 795 O O . PHE A 1 101 ? 1.904 -6.332 -13.392 1.00 92.88 101 PHE A O 1
ATOM 802 N N . VAL A 1 102 ? 2.629 -8.379 -12.807 1.00 89.12 102 VAL A N 1
ATOM 803 C CA . VAL A 1 102 ? 1.414 -8.806 -12.112 1.00 89.12 102 VAL A CA 1
ATOM 804 C C . VAL A 1 102 ? 1.762 -9.026 -10.648 1.00 89.12 102 VAL A C 1
ATOM 806 O O . VAL A 1 102 ? 2.683 -9.777 -10.318 1.00 89.12 102 VAL A O 1
ATOM 809 N N . ARG A 1 103 ? 1.042 -8.345 -9.756 1.00 84.69 103 ARG A N 1
ATOM 810 C CA . ARG A 1 103 ? 1.206 -8.518 -8.311 1.00 84.69 103 ARG A CA 1
ATOM 811 C C . ARG A 1 103 ? 0.547 -9.806 -7.853 1.00 84.69 103 ARG A C 1
ATOM 813 O O . ARG A 1 103 ? -0.552 -10.128 -8.281 1.00 84.69 103 ARG A O 1
ATOM 820 N N . SER A 1 104 ? 1.198 -10.470 -6.912 1.00 79.94 104 SER A N 1
ATOM 821 C CA . SER A 1 104 ? 0.603 -11.583 -6.188 1.00 79.94 104 SER A CA 1
ATOM 822 C C . SER A 1 104 ? -0.565 -11.088 -5.328 1.00 79.94 104 SER A C 1
ATOM 824 O O . SER A 1 104 ? -0.417 -10.061 -4.655 1.00 79.94 104 SER A O 1
ATOM 826 N N . PRO A 1 105 ? -1.708 -11.797 -5.304 1.00 73.50 105 PRO A N 1
ATOM 827 C CA . PRO A 1 105 ? -2.802 -11.502 -4.381 1.00 73.50 105 PRO A CA 1
ATOM 828 C C . PRO A 1 105 ? -2.519 -12.009 -2.958 1.00 73.50 105 PRO A C 1
ATOM 830 O O . PRO A 1 105 ? -3.054 -11.460 -1.998 1.00 73.50 105 PRO A O 1
ATOM 833 N N . LYS A 1 106 ? -1.625 -12.997 -2.789 1.00 70.94 106 LYS A N 1
ATOM 834 C CA . LYS A 1 106 ? -1.314 -13.629 -1.488 1.00 70.94 106 LYS A CA 1
ATOM 835 C C . LYS A 1 106 ? -0.964 -12.635 -0.369 1.00 70.94 106 LYS A C 1
ATOM 837 O O . LYS A 1 106 ? -1.429 -12.832 0.752 1.00 70.94 106 LYS A O 1
ATOM 842 N N . PRO A 1 107 ? -0.167 -11.578 -0.620 1.00 68.44 107 PRO A N 1
ATOM 843 C CA . PRO A 1 107 ? 0.130 -10.567 0.386 1.00 68.44 107 PRO A CA 1
ATOM 844 C C . PRO A 1 107 ? -1.131 -9.825 0.865 1.00 68.44 107 PRO A C 1
ATOM 846 O O . PRO A 1 107 ? -1.330 -9.671 2.067 1.00 68.44 107 PRO A O 1
ATOM 849 N N . VAL A 1 108 ? -2.037 -9.463 -0.054 1.00 69.19 108 VAL A N 1
ATOM 850 C CA . VAL A 1 108 ? -3.334 -8.846 0.287 1.00 69.19 108 VAL A CA 1
ATOM 851 C C . VAL A 1 108 ? -4.194 -9.811 1.090 1.00 69.19 108 VAL A C 1
ATOM 853 O O . VAL A 1 108 ? -4.757 -9.430 2.108 1.00 69.19 108 VAL A O 1
ATOM 856 N N . GLU A 1 109 ? -4.288 -11.069 0.667 1.00 69.56 109 GLU A N 1
ATOM 857 C CA . GLU A 1 109 ? -5.069 -12.086 1.377 1.00 69.56 109 GLU A CA 1
ATOM 858 C C . GLU A 1 109 ? -4.560 -12.304 2.807 1.00 69.56 109 GLU A C 1
ATOM 860 O O . GLU A 1 109 ? -5.358 -12.431 3.738 1.00 69.56 109 GLU A O 1
ATOM 865 N N . ALA A 1 110 ? -3.238 -12.304 3.002 1.00 68.81 110 ALA A N 1
ATOM 866 C CA . ALA A 1 110 ? -2.618 -12.408 4.318 1.00 68.81 110 ALA A CA 1
ATOM 867 C C . ALA A 1 110 ? -2.940 -11.194 5.205 1.00 68.81 110 ALA A C 1
ATOM 869 O O . ALA A 1 110 ? -3.257 -11.367 6.389 1.00 68.81 110 ALA A O 1
ATOM 870 N N . ASP A 1 111 ? -2.917 -9.988 4.633 1.00 71.75 111 ASP A N 1
ATOM 871 C CA . ASP A 1 111 ? -3.312 -8.759 5.320 1.00 71.75 111 ASP A CA 1
ATOM 872 C C . ASP A 1 111 ? -4.802 -8.803 5.700 1.00 71.75 111 ASP A C 1
ATOM 874 O O . ASP A 1 111 ? -5.152 -8.587 6.857 1.00 71.75 111 ASP A O 1
ATOM 878 N N . LEU A 1 112 ? -5.697 -9.188 4.786 1.00 74.06 112 LEU A N 1
ATOM 879 C CA . LEU A 1 112 ? -7.131 -9.322 5.078 1.00 74.06 112 LEU A CA 1
ATOM 880 C C . LEU A 1 112 ? -7.404 -10.390 6.149 1.00 74.06 112 LEU A C 1
ATOM 882 O O . LEU A 1 112 ? -8.219 -10.181 7.052 1.00 74.06 112 LEU A O 1
ATOM 886 N N . ALA A 1 113 ? -6.704 -11.526 6.096 1.00 75.31 113 ALA A N 1
ATOM 887 C CA . ALA A 1 113 ? -6.796 -12.571 7.113 1.00 75.31 113 ALA A CA 1
ATOM 888 C C . ALA A 1 113 ? -6.315 -12.075 8.484 1.00 75.31 113 ALA A C 1
ATOM 890 O O . ALA A 1 113 ? -6.894 -12.424 9.517 1.00 75.31 113 ALA A O 1
ATOM 891 N N . PHE A 1 114 ? -5.278 -11.234 8.513 1.00 75.62 114 PHE A N 1
ATOM 892 C CA . PHE A 1 114 ? -4.842 -10.573 9.734 1.00 75.62 114 PHE A CA 1
ATOM 893 C C . PHE A 1 114 ? -5.904 -9.635 10.300 1.00 75.62 114 PHE A C 1
ATOM 895 O O . PHE A 1 114 ? -6.197 -9.725 11.494 1.00 75.62 114 PHE A O 1
ATOM 902 N N . LEU A 1 115 ? -6.461 -8.761 9.461 1.00 77.31 115 LEU A N 1
ATOM 903 C CA . LEU A 1 115 ? -7.464 -7.787 9.876 1.00 77.31 115 LEU A CA 1
ATOM 904 C C . LEU A 1 115 ? -8.687 -8.488 10.477 1.00 77.31 115 LEU A C 1
ATOM 906 O O . LEU A 1 115 ? -9.105 -8.151 11.583 1.00 77.31 115 LEU A O 1
ATOM 910 N N . ARG A 1 116 ? -9.168 -9.555 9.824 1.00 77.44 116 ARG A N 1
ATOM 911 C CA . ARG A 1 116 ? -10.232 -10.424 10.355 1.00 77.44 116 ARG A CA 1
ATOM 912 C C . ARG A 1 116 ? -9.867 -11.040 11.705 1.00 77.44 116 ARG A C 1
ATOM 914 O O . ARG A 1 116 ? -10.665 -11.000 12.635 1.00 77.44 116 ARG A O 1
ATOM 921 N N . LYS A 1 117 ? -8.658 -11.599 11.838 1.00 80.00 117 LYS A N 1
ATOM 922 C CA . LYS A 1 117 ? -8.195 -12.223 13.092 1.00 80.00 117 LYS A CA 1
ATOM 923 C C . LYS A 1 117 ? -8.163 -11.238 14.267 1.00 80.00 117 LYS A C 1
ATOM 925 O O . LYS A 1 117 ? -8.306 -11.670 15.406 1.00 80.00 117 LYS A O 1
ATOM 930 N N . ASN A 1 118 ? -7.949 -9.950 14.002 1.00 75.69 118 ASN A N 1
ATOM 931 C CA . ASN A 1 118 ? -7.824 -8.917 15.034 1.00 75.69 118 ASN A CA 1
ATOM 932 C C . ASN A 1 118 ? -9.096 -8.088 15.198 1.00 75.69 118 ASN A C 1
ATOM 934 O O . ASN A 1 118 ? -9.061 -7.095 15.914 1.00 75.69 118 ASN A O 1
ATOM 938 N N . VAL A 1 119 ? -10.201 -8.518 14.577 1.00 82.75 119 VAL A N 1
ATOM 939 C CA . VAL A 1 119 ? -11.521 -7.888 14.719 1.00 82.75 119 VAL A CA 1
ATOM 940 C C . VAL A 1 119 ? -11.452 -6.393 14.388 1.00 82.75 119 VAL A C 1
ATOM 942 O O . VAL A 1 119 ? -11.946 -5.547 15.125 1.00 82.75 119 VAL A O 1
ATOM 945 N N . ILE A 1 120 ? -10.750 -6.064 13.299 1.00 83.06 120 ILE A N 1
ATOM 946 C CA . ILE A 1 120 ? -10.742 -4.711 12.747 1.00 83.06 120 ILE A CA 1
ATOM 947 C C . ILE A 1 120 ? -12.033 -4.520 11.951 1.00 83.06 120 ILE A C 1
ATOM 949 O O . ILE A 1 120 ? -12.308 -5.301 11.044 1.00 83.06 120 ILE A O 1
ATOM 953 N N . ASP A 1 121 ? -12.799 -3.480 12.267 1.00 84.81 121 ASP A N 1
ATOM 954 C CA . ASP A 1 121 ? -14.104 -3.221 11.643 1.00 84.81 121 ASP A CA 1
ATOM 955 C C . ASP A 1 121 ? -14.041 -2.065 10.641 1.00 84.81 121 ASP A C 1
ATOM 957 O O . ASP A 1 121 ? -14.793 -2.014 9.666 1.00 84.81 121 ASP A O 1
ATOM 961 N N . SER A 1 122 ? -13.127 -1.116 10.866 1.00 87.81 122 SER A N 1
ATOM 962 C CA . SER A 1 122 ? -12.992 0.065 10.021 1.00 87.81 122 SER A CA 1
ATOM 963 C C . SER A 1 122 ? -11.538 0.451 9.783 1.00 87.81 122 SER A C 1
ATOM 965 O O . SER A 1 122 ? -10.717 0.424 10.697 1.00 87.81 122 SER A O 1
ATOM 967 N N . ILE A 1 123 ? -11.234 0.852 8.551 1.00 86.69 123 ILE A N 1
ATOM 968 C CA . ILE A 1 123 ? -9.945 1.389 8.129 1.00 86.69 123 ILE A CA 1
ATOM 969 C C . ILE A 1 123 ? -10.074 2.895 7.891 1.00 86.69 123 ILE A C 1
ATOM 971 O O . ILE A 1 123 ? -10.984 3.342 7.206 1.00 86.69 123 ILE A O 1
ATOM 975 N N . VAL A 1 124 ? -9.124 3.685 8.374 1.00 88.50 124 VAL A N 1
ATOM 976 C CA . VAL A 1 124 ? -8.936 5.083 7.995 1.00 88.50 124 VAL A CA 1
ATOM 977 C C . VAL A 1 124 ? -7.644 5.201 7.195 1.00 88.50 124 VAL A C 1
ATOM 979 O O . VAL A 1 124 ? -6.547 4.968 7.705 1.00 88.50 124 VAL A O 1
ATOM 982 N N . SER A 1 125 ? -7.771 5.546 5.919 1.00 86.44 125 SER A N 1
ATOM 983 C CA . SER A 1 125 ? -6.653 5.756 5.010 1.00 86.44 125 SER A CA 1
ATOM 984 C C . SER A 1 125 ? -6.274 7.227 4.962 1.00 86.44 125 SER A C 1
ATOM 986 O O . SER A 1 125 ? -7.063 8.053 4.512 1.00 86.44 125 SER A O 1
ATOM 988 N N . LEU A 1 126 ? -5.050 7.541 5.384 1.00 85.44 126 LEU A N 1
ATOM 989 C CA . LEU A 1 126 ? -4.506 8.901 5.392 1.00 85.44 126 LEU A CA 1
ATOM 990 C C . LEU A 1 126 ? -3.708 9.246 4.124 1.00 85.44 126 LEU A C 1
ATOM 992 O O . LEU A 1 126 ? -3.069 10.291 4.044 1.00 85.44 126 LEU A O 1
ATOM 996 N N . ARG A 1 127 ? -3.674 8.337 3.143 1.00 78.56 127 ARG A N 1
ATOM 997 C CA . ARG A 1 127 ? -2.898 8.502 1.906 1.00 78.56 127 ARG A CA 1
ATOM 998 C C . ARG A 1 127 ? -3.524 9.557 1.002 1.00 78.56 127 ARG A C 1
ATOM 1000 O O . ARG A 1 127 ? -4.736 9.698 0.964 1.00 78.56 127 ARG A O 1
ATOM 1007 N N . GLU A 1 128 ? -2.713 10.218 0.182 1.00 79.75 128 GLU A N 1
ATOM 1008 C CA . GLU A 1 128 ? -3.214 11.111 -0.875 1.00 79.75 128 GLU A CA 1
ATOM 1009 C C . GLU A 1 128 ? -4.123 10.374 -1.872 1.00 79.75 128 GLU A C 1
ATOM 1011 O O . GLU A 1 128 ? -5.151 10.900 -2.291 1.00 79.75 128 GLU A O 1
ATOM 1016 N N . THR A 1 129 ? -3.773 9.130 -2.209 1.00 73.12 129 THR A N 1
ATOM 1017 C CA . THR A 1 129 ? -4.588 8.258 -3.058 1.00 73.12 129 THR A CA 1
ATOM 1018 C C . THR A 1 129 ? -5.521 7.377 -2.226 1.00 73.12 129 THR A C 1
ATOM 1020 O O . THR A 1 129 ? -5.100 6.868 -1.182 1.00 73.12 129 THR A O 1
ATOM 1023 N N . PRO A 1 130 ? -6.770 7.162 -2.680 1.00 75.56 130 PRO A N 1
ATOM 1024 C CA . PRO A 1 130 ? -7.722 6.328 -1.962 1.00 75.56 130 PRO A CA 1
ATOM 1025 C C . PRO A 1 130 ? -7.256 4.870 -1.901 1.00 75.56 130 PRO A C 1
ATOM 1027 O O . PRO A 1 130 ? -6.562 4.371 -2.792 1.00 75.56 130 PRO A O 1
ATOM 1030 N N . LEU A 1 131 ? -7.652 4.186 -0.827 1.00 74.38 131 LEU A N 1
ATOM 1031 C CA . LEU A 1 131 ? -7.497 2.742 -0.702 1.00 74.38 131 LEU A CA 1
ATOM 1032 C C . LEU A 1 131 ? -8.464 2.042 -1.664 1.00 74.38 131 LEU A C 1
ATOM 1034 O O . LEU A 1 131 ? -9.613 2.455 -1.797 1.00 74.38 131 LEU A O 1
ATOM 1038 N N . ASP A 1 132 ? -8.007 0.961 -2.290 1.00 71.06 132 ASP A N 1
ATOM 1039 C CA . ASP A 1 132 ? -8.895 0.050 -3.007 1.00 71.06 132 ASP A CA 1
ATOM 1040 C C . ASP A 1 132 ? -9.765 -0.722 -2.003 1.00 71.06 132 ASP A C 1
ATOM 1042 O O . ASP A 1 132 ? -9.252 -1.462 -1.158 1.00 71.06 132 ASP A O 1
ATOM 1046 N N . THR A 1 133 ? -11.075 -0.495 -2.061 1.00 76.88 133 THR A N 1
ATOM 1047 C CA . THR A 1 133 ? -12.052 -1.051 -1.121 1.00 76.88 133 THR A CA 1
ATOM 1048 C C . THR A 1 133 ? -12.708 -2.332 -1.622 1.00 76.88 133 THR A C 1
ATOM 1050 O O . THR A 1 133 ? -13.391 -2.989 -0.834 1.00 76.88 133 THR A O 1
ATOM 1053 N N . GLU A 1 134 ? -12.478 -2.738 -2.878 1.00 75.50 134 GLU A N 1
ATOM 1054 C CA . GLU A 1 134 ? -13.041 -3.977 -3.431 1.00 75.50 134 GLU A CA 1
ATOM 1055 C C . GLU A 1 134 ? -12.725 -5.203 -2.549 1.00 75.50 134 GLU A C 1
ATOM 1057 O O . GLU A 1 134 ? -13.652 -5.942 -2.199 1.00 75.50 134 GLU A O 1
ATOM 1062 N N . PRO A 1 135 ? -11.481 -5.393 -2.055 1.00 74.06 135 PRO A N 1
ATOM 1063 C CA . PRO A 1 135 ? -11.147 -6.550 -1.225 1.00 74.06 135 PRO A CA 1
ATOM 1064 C C . PRO A 1 135 ? -11.738 -6.493 0.195 1.00 74.06 135 PRO A C 1
ATOM 1066 O O . PRO A 1 135 ? -11.759 -7.509 0.894 1.00 74.06 135 PRO A O 1
ATOM 1069 N N . LEU A 1 136 ? -12.210 -5.322 0.644 1.00 78.69 136 LEU A N 1
ATOM 1070 C CA . LEU A 1 136 ? -12.765 -5.117 1.988 1.00 78.69 136 LEU A CA 1
ATOM 1071 C C . LEU A 1 136 ? -14.248 -5.505 2.081 1.00 78.69 136 LEU A C 1
ATOM 1073 O O . LEU A 1 136 ? -14.708 -5.974 3.124 1.00 78.69 136 LEU A O 1
ATOM 1077 N N . GLY A 1 137 ? -14.992 -5.366 0.980 1.00 78.00 137 GLY A N 1
ATOM 1078 C CA . GLY A 1 137 ? -16.423 -5.677 0.924 1.00 78.00 137 GLY A CA 1
ATOM 1079 C C . GLY A 1 137 ? -16.763 -7.104 1.385 1.00 78.00 137 GLY A C 1
ATOM 1080 O O . GLY A 1 137 ? -17.576 -7.264 2.296 1.00 78.00 137 GLY A O 1
ATOM 1081 N N . PRO A 1 138 ? -16.102 -8.155 0.856 1.00 78.44 138 PRO A N 1
ATOM 1082 C CA . PRO A 1 138 ? -16.342 -9.545 1.260 1.00 78.44 138 PRO A CA 1
ATOM 1083 C C . PRO A 1 138 ? -16.017 -9.857 2.725 1.00 78.44 138 PRO A C 1
ATOM 1085 O O . PRO A 1 138 ? -16.336 -10.942 3.218 1.00 78.44 138 PRO A O 1
ATOM 1088 N N . ILE A 1 139 ? -15.313 -8.962 3.420 1.00 76.88 139 ILE A N 1
ATOM 1089 C CA . ILE A 1 139 ? -14.941 -9.139 4.823 1.00 76.88 139 ILE A CA 1
ATOM 1090 C C . ILE A 1 139 ? -15.765 -8.249 5.764 1.00 76.88 139 ILE A C 1
ATOM 1092 O O . ILE A 1 139 ? -15.544 -8.316 6.968 1.00 76.88 139 ILE A O 1
ATOM 1096 N N . GLY A 1 140 ? -16.724 -7.481 5.228 1.00 82.88 140 GLY A N 1
ATOM 1097 C CA . GLY A 1 140 ? -17.620 -6.616 5.998 1.00 82.88 140 GLY A CA 1
ATOM 1098 C C . GLY A 1 140 ? -16.936 -5.387 6.595 1.00 82.88 140 GLY A C 1
ATOM 1099 O O . GLY A 1 140 ? -17.428 -4.849 7.578 1.00 82.88 140 GLY A O 1
ATOM 1100 N N . MET A 1 141 ? -15.796 -4.970 6.038 1.00 83.50 141 MET A N 1
ATOM 1101 C CA . MET A 1 141 ? -14.985 -3.887 6.589 1.00 83.50 141 MET A CA 1
ATOM 1102 C C . MET A 1 141 ? -15.192 -2.594 5.809 1.00 83.50 141 MET A C 1
ATOM 1104 O O . MET A 1 141 ? -15.202 -2.586 4.578 1.00 83.50 141 MET A O 1
ATOM 1108 N N . GLU A 1 142 ? -15.316 -1.488 6.533 1.00 86.12 142 GLU A N 1
ATOM 1109 C CA . GLU A 1 142 ? -15.498 -0.162 5.943 1.00 86.12 142 GLU A CA 1
ATOM 1110 C C . GLU A 1 142 ? -14.176 0.603 5.869 1.00 86.12 142 GLU A C 1
ATOM 1112 O O . GLU A 1 142 ? -13.312 0.441 6.730 1.00 86.12 142 GLU A O 1
ATOM 1117 N N . ALA A 1 143 ? -14.034 1.494 4.884 1.00 86.75 143 ALA A N 1
ATOM 1118 C CA . ALA A 1 143 ? -12.877 2.376 4.773 1.00 86.75 143 ALA A CA 1
ATOM 1119 C C . ALA A 1 143 ? -13.289 3.848 4.652 1.00 86.75 143 ALA A C 1
ATOM 1121 O O . ALA A 1 143 ? -14.087 4.208 3.789 1.00 86.75 143 ALA A O 1
ATOM 1122 N N . LEU A 1 144 ? -12.693 4.701 5.483 1.00 90.38 144 LEU A N 1
ATOM 1123 C CA . LEU A 1 144 ? -12.735 6.155 5.375 1.00 90.38 144 LEU A CA 1
ATOM 1124 C C . LEU A 1 144 ? -11.428 6.653 4.752 1.00 90.38 144 LEU A C 1
ATOM 1126 O O . LEU A 1 144 ? -10.344 6.270 5.186 1.00 90.38 144 LEU A O 1
ATOM 1130 N N . HIS A 1 145 ? -11.511 7.529 3.754 1.00 90.81 145 HIS A N 1
ATOM 1131 C CA . HIS A 1 145 ? -10.345 8.158 3.129 1.00 90.81 145 HIS A CA 1
ATOM 1132 C C . HIS A 1 145 ? -10.236 9.624 3.555 1.00 90.81 145 HIS A C 1
ATOM 1134 O O . HIS A 1 145 ? -11.157 10.405 3.333 1.00 90.81 145 HIS A O 1
ATOM 1140 N N . ILE A 1 146 ? -9.107 9.992 4.164 1.00 91.38 146 ILE A N 1
ATOM 1141 C CA . ILE A 1 146 ? -8.781 11.359 4.584 1.00 91.38 146 ILE A CA 1
ATOM 1142 C C . ILE A 1 146 ? -7.413 11.716 3.987 1.00 91.38 146 ILE A C 1
ATOM 1144 O O . ILE A 1 146 ? -6.389 11.370 4.569 1.00 91.38 146 ILE A O 1
ATOM 1148 N N . PRO A 1 147 ? -7.340 12.378 2.823 1.00 90.12 147 PRO A N 1
ATOM 1149 C CA . PRO A 1 147 ? -6.070 12.569 2.131 1.00 90.12 147 PRO A CA 1
ATOM 1150 C C . PRO A 1 147 ? -5.168 13.580 2.845 1.00 90.12 147 PRO A C 1
ATOM 1152 O O . PRO A 1 147 ? -5.399 14.786 2.769 1.00 90.12 147 PRO A O 1
ATOM 1155 N N . ILE A 1 148 ? -4.107 13.107 3.498 1.00 85.44 148 ILE A N 1
ATOM 1156 C CA . ILE A 1 148 ? -3.084 13.963 4.105 1.00 85.44 148 ILE A CA 1
ATOM 1157 C C . ILE A 1 148 ? -1.835 13.912 3.217 1.00 85.44 148 ILE A C 1
ATOM 1159 O O . ILE A 1 148 ? -1.322 12.818 2.966 1.00 85.44 148 ILE A O 1
ATOM 1163 N N . PRO A 1 149 ? -1.335 15.063 2.724 1.00 82.50 149 PRO A N 1
ATOM 1164 C CA . PRO A 1 149 ? -0.098 15.082 1.961 1.00 82.50 149 PRO A CA 1
ATOM 1165 C C . PRO A 1 149 ? 1.069 14.520 2.768 1.00 82.50 149 PRO A C 1
ATOM 1167 O O . PRO A 1 149 ? 1.171 14.773 3.973 1.00 82.50 149 PRO A O 1
ATOM 1170 N N . ASP A 1 150 ? 1.966 13.793 2.108 1.00 75.75 150 ASP A N 1
ATOM 1171 C CA . ASP A 1 150 ? 3.065 13.141 2.818 1.00 75.75 150 ASP A CA 1
ATOM 1172 C C . ASP A 1 150 ? 3.923 14.155 3.599 1.00 75.75 150 ASP A C 1
ATOM 1174 O O . ASP A 1 150 ? 4.250 15.244 3.113 1.00 75.75 150 ASP A O 1
ATOM 1178 N N . ARG A 1 151 ? 4.267 13.794 4.843 1.00 72.81 151 ARG A N 1
ATOM 1179 C CA . ARG A 1 151 ? 5.022 14.625 5.803 1.00 72.81 151 ARG A CA 1
ATOM 1180 C C . ARG A 1 151 ? 4.406 16.001 6.098 1.00 72.81 151 ARG A C 1
ATOM 1182 O O . ARG A 1 151 ? 5.124 16.923 6.491 1.00 72.81 151 ARG A O 1
ATOM 1189 N N . LYS A 1 152 ? 3.093 16.158 5.923 1.00 80.81 152 LYS A N 1
ATOM 1190 C CA . LYS A 1 152 ? 2.353 17.352 6.348 1.00 80.81 152 LYS A CA 1
ATOM 1191 C C . LYS A 1 152 ? 1.361 17.024 7.456 1.00 80.81 152 LYS A C 1
ATOM 1193 O O . LYS A 1 152 ? 0.874 15.904 7.566 1.00 80.81 152 LYS A O 1
ATOM 1198 N N . ALA A 1 153 ? 1.063 18.033 8.270 1.00 84.00 153 ALA A N 1
ATOM 1199 C CA . ALA A 1 153 ? -0.004 17.949 9.255 1.00 84.00 153 ALA A CA 1
ATOM 1200 C C . ALA A 1 153 ? -1.383 17.941 8.561 1.00 84.00 153 ALA A C 1
ATOM 1202 O O . ALA A 1 153 ? -1.532 18.581 7.512 1.00 84.00 153 ALA A O 1
ATOM 1203 N N . PRO A 1 154 ? -2.390 17.259 9.138 1.00 89.44 154 PRO A N 1
ATOM 1204 C CA . PRO A 1 154 ? -3.772 17.407 8.704 1.00 89.44 154 PRO A CA 1
ATOM 1205 C C . PRO A 1 154 ? -4.264 18.841 8.919 1.00 89.44 154 PRO A C 1
ATOM 1207 O O . PRO A 1 154 ? -3.797 19.563 9.801 1.00 89.44 154 PRO A O 1
ATOM 1210 N N . THR A 1 155 ? -5.256 19.230 8.129 1.00 92.19 155 THR A N 1
ATOM 1211 C CA . THR A 1 155 ? -6.074 20.416 8.417 1.00 92.19 155 THR A CA 1
ATOM 1212 C C . THR A 1 155 ? -6.989 20.162 9.624 1.00 92.19 155 THR A C 1
ATOM 1214 O O . THR A 1 155 ? -7.299 18.999 9.909 1.00 92.19 155 THR A O 1
ATOM 1217 N N . PRO A 1 156 ? -7.446 21.210 10.336 1.00 93.00 156 PRO A N 1
ATOM 1218 C CA . PRO A 1 156 ? -8.422 21.059 11.416 1.00 93.00 156 PRO A CA 1
ATOM 1219 C C . PRO A 1 156 ? -9.668 20.273 10.987 1.00 93.00 156 PRO A C 1
ATOM 1221 O O . PRO A 1 156 ? -10.089 19.364 11.689 1.00 93.00 156 PRO A O 1
ATOM 1224 N N . GLU A 1 157 ? -10.186 20.521 9.784 1.00 94.56 157 GLU A N 1
ATOM 1225 C CA . GLU A 1 157 ? -11.373 19.841 9.258 1.00 94.56 157 GLU A CA 1
ATOM 1226 C C . GLU A 1 157 ? -11.132 18.339 9.032 1.00 94.56 157 GLU A C 1
ATOM 1228 O O . GLU A 1 157 ? -12.002 17.508 9.292 1.00 94.56 157 GLU A O 1
ATOM 1233 N N . GLN A 1 158 ? -9.936 17.964 8.568 1.00 93.31 158 GLN A N 1
ATOM 1234 C CA . GLN A 1 158 ? -9.537 16.559 8.430 1.00 93.31 158 GLN A CA 1
ATOM 1235 C C . GLN A 1 158 ? -9.371 15.875 9.786 1.00 93.31 158 GLN A C 1
ATOM 1237 O O . GLN A 1 158 ? -9.666 14.686 9.918 1.00 93.31 158 GLN A O 1
ATOM 1242 N N . PHE A 1 159 ? -8.893 16.616 10.783 1.00 91.56 159 PHE A N 1
ATOM 1243 C CA . PHE A 1 159 ? -8.753 16.123 12.144 1.00 91.56 159 PHE A CA 1
ATOM 1244 C C . PHE A 1 159 ? -10.120 15.898 12.800 1.00 91.56 159 PHE A C 1
ATOM 1246 O O . PHE A 1 159 ? -10.354 14.829 13.359 1.00 91.56 159 PHE A O 1
ATOM 1253 N N . ASP A 1 160 ? -11.051 16.838 12.642 1.00 93.25 160 ASP A N 1
ATOM 1254 C CA . ASP A 1 160 ? -12.427 16.705 13.128 1.00 93.25 160 ASP A CA 1
ATOM 1255 C C . ASP A 1 160 ? -13.146 15.523 12.464 1.00 93.25 160 ASP A C 1
ATOM 1257 O O . ASP A 1 160 ? -13.826 14.748 13.137 1.00 93.25 160 ASP A O 1
ATOM 1261 N N . LEU A 1 161 ? -12.944 15.325 11.155 1.00 93.69 161 LEU A N 1
ATOM 1262 C CA . LEU A 1 161 ? -13.472 14.166 10.432 1.00 93.69 161 LEU A CA 1
ATOM 1263 C C . LEU A 1 161 ? -12.916 12.844 10.983 1.00 93.69 161 LEU A C 1
ATOM 1265 O O . LEU A 1 161 ? -13.664 11.881 11.160 1.00 93.69 161 LEU A O 1
ATOM 1269 N N . PHE A 1 162 ? -11.611 12.796 11.262 1.00 92.00 162 PHE A N 1
ATOM 1270 C CA . PHE A 1 162 ? -10.969 11.630 11.861 1.00 92.00 162 PHE A CA 1
ATOM 1271 C C . PHE A 1 162 ? -11.551 11.322 13.244 1.00 92.00 162 PHE A C 1
ATOM 1273 O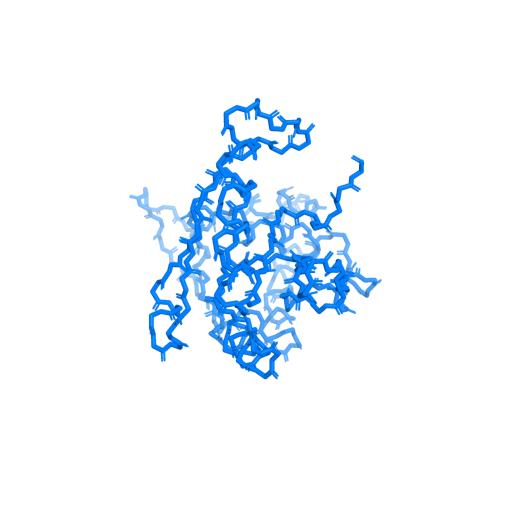 O . PHE A 1 162 ? -11.951 10.186 13.498 1.00 92.00 162 PHE A O 1
ATOM 1280 N N . LEU A 1 163 ? -11.628 12.328 14.121 1.00 91.31 163 LEU A N 1
ATOM 1281 C CA . LEU A 1 163 ? -12.155 12.172 15.475 1.00 91.31 163 LEU A CA 1
ATOM 1282 C C . LEU A 1 163 ? -13.619 11.743 15.465 1.00 91.31 163 LEU A C 1
ATOM 1284 O O . LEU A 1 163 ? -13.957 10.759 16.113 1.00 91.31 163 LEU A O 1
ATOM 1288 N N . GLY A 1 164 ? -14.467 12.406 14.675 1.00 93.31 164 GLY A N 1
ATOM 1289 C CA . GLY A 1 164 ? -15.884 12.058 14.577 1.00 93.31 164 GLY A CA 1
ATOM 1290 C C . GLY A 1 164 ? -16.109 10.618 14.109 1.00 93.31 164 GLY A C 1
ATOM 1291 O O . GLY A 1 164 ? -16.977 9.924 14.639 1.00 93.31 164 GLY A O 1
ATOM 1292 N N . HIS A 1 165 ? -15.297 10.136 13.162 1.00 92.31 165 HIS A N 1
ATOM 1293 C CA . HIS A 1 165 ? -15.348 8.740 12.721 1.00 92.31 165 HIS A CA 1
ATOM 1294 C C . HIS A 1 165 ? -14.901 7.769 13.815 1.00 92.31 165 HIS A C 1
ATOM 1296 O O . HIS A 1 165 ? -15.581 6.775 14.072 1.00 92.31 165 HIS A O 1
ATOM 1302 N N . VAL A 1 166 ? -13.771 8.049 14.469 1.00 89.75 166 VAL A N 1
ATOM 1303 C CA . VAL A 1 166 ? -13.245 7.206 15.551 1.00 89.75 166 VAL A CA 1
ATOM 1304 C C . VAL A 1 166 ? -14.228 7.148 16.719 1.00 89.75 166 VAL A C 1
ATOM 1306 O O . VAL A 1 166 ? -14.537 6.054 17.181 1.00 89.75 166 VAL A O 1
ATOM 1309 N N . ASP A 1 167 ? -14.774 8.282 17.151 1.00 90.19 167 ASP A N 1
ATOM 1310 C CA . ASP A 1 167 ? -15.723 8.356 18.264 1.00 90.19 167 ASP A CA 1
ATOM 1311 C C . ASP A 1 167 ? -17.015 7.589 17.965 1.00 90.19 167 ASP A C 1
ATOM 1313 O O . ASP A 1 167 ? -17.498 6.835 18.816 1.00 90.19 167 ASP A O 1
ATOM 1317 N N . ALA A 1 168 ? -17.547 7.713 16.744 1.00 90.50 168 ALA A N 1
ATOM 1318 C CA . ALA A 1 168 ? -18.719 6.955 16.315 1.00 90.50 168 ALA A CA 1
ATOM 1319 C C . ALA A 1 168 ? -18.453 5.441 16.366 1.00 90.50 168 ALA A C 1
ATOM 1321 O O . ALA A 1 168 ? -19.217 4.691 16.971 1.00 90.50 168 ALA A O 1
ATOM 1322 N N . LYS A 1 169 ? -17.324 4.987 15.806 1.00 90.12 169 LYS A N 1
ATOM 1323 C CA . LYS A 1 169 ? -16.960 3.563 15.795 1.00 90.12 169 LYS A CA 1
ATOM 1324 C C . LYS A 1 169 ? -16.673 3.017 17.194 1.00 90.12 169 LYS A C 1
ATOM 1326 O O . LYS A 1 169 ? -17.127 1.924 17.519 1.00 90.12 169 LYS A O 1
ATOM 1331 N N . LEU A 1 170 ? -15.979 3.768 18.045 1.00 85.88 170 LEU A N 1
ATOM 1332 C CA . LEU A 1 170 ? -15.697 3.344 19.418 1.00 85.88 170 LEU A CA 1
ATOM 1333 C C . LEU A 1 170 ? -16.962 3.283 20.284 1.00 85.88 170 LEU A C 1
ATOM 1335 O O . LEU A 1 170 ? -17.069 2.389 21.124 1.00 85.88 170 LEU A O 1
ATOM 1339 N N . THR A 1 171 ? -17.928 4.182 20.066 1.00 89.25 171 THR A N 1
ATOM 1340 C CA . THR A 1 171 ? -19.245 4.135 20.729 1.00 89.25 171 THR A CA 1
ATOM 1341 C C . THR A 1 171 ? -19.970 2.823 20.420 1.00 89.25 171 THR A C 1
ATOM 1343 O O . THR A 1 171 ? -20.537 2.201 21.321 1.00 89.25 171 THR A O 1
ATOM 1346 N N . ASP A 1 172 ? -19.842 2.342 19.184 1.00 87.88 172 ASP A N 1
ATOM 1347 C CA . ASP A 1 172 ? -20.382 1.058 18.727 1.00 87.88 172 ASP A CA 1
ATOM 1348 C C . ASP A 1 172 ? -19.500 -0.152 19.101 1.00 87.88 172 ASP A C 1
ATOM 1350 O O . ASP A 1 172 ? -19.804 -1.284 18.731 1.00 87.88 172 ASP A O 1
ATOM 1354 N N . ARG A 1 173 ? -18.418 0.057 19.870 1.00 85.19 173 ARG A N 1
ATOM 1355 C CA . ARG A 1 173 ? -17.404 -0.953 20.239 1.00 85.19 173 ARG A CA 1
ATOM 1356 C C . ARG A 1 173 ? -16.684 -1.593 19.049 1.00 85.19 173 ARG A C 1
ATOM 1358 O O . ARG A 1 173 ? -16.194 -2.715 19.159 1.00 85.19 173 ARG A O 1
ATOM 1365 N N . HIS A 1 174 ? -16.587 -0.868 17.944 1.00 86.00 174 HIS A N 1
ATOM 1366 C CA . HIS A 1 174 ? -15.820 -1.275 16.778 1.00 86.00 174 HIS A CA 1
ATOM 1367 C C . HIS A 1 174 ? -14.342 -0.894 16.907 1.00 86.00 174 HIS A C 1
ATOM 1369 O O . HIS A 1 174 ? -13.985 0.116 17.521 1.00 86.00 174 HIS A O 1
ATOM 1375 N N . THR A 1 175 ? -13.473 -1.679 16.275 1.00 84.25 175 THR A N 1
ATOM 1376 C CA . THR A 1 175 ? -12.035 -1.412 16.207 1.00 84.25 175 THR A CA 1
ATOM 1377 C C . THR A 1 175 ? -11.699 -0.634 14.942 1.00 84.25 175 THR A C 1
ATOM 1379 O O . THR A 1 175 ? -12.029 -1.051 13.828 1.00 84.25 175 THR A O 1
ATOM 1382 N N . VAL A 1 176 ? -10.988 0.484 15.105 1.00 84.38 176 VAL A N 1
ATOM 1383 C CA . VAL A 1 176 ? -10.579 1.348 13.991 1.00 84.38 176 VAL A CA 1
ATOM 1384 C C . VAL A 1 176 ? -9.084 1.233 13.766 1.00 84.38 176 VAL A C 1
ATOM 1386 O O . VAL A 1 176 ? -8.293 1.422 14.683 1.00 84.38 176 VAL A O 1
ATOM 1389 N N . LEU A 1 177 ? -8.680 0.984 12.531 1.00 84.25 177 LEU A N 1
ATOM 1390 C CA . LEU A 1 177 ? -7.292 0.953 12.105 1.00 84.25 177 LEU A CA 1
ATOM 1391 C C . LEU A 1 177 ? -7.002 2.152 11.210 1.00 84.25 177 LEU A C 1
ATOM 1393 O O . LEU A 1 177 ? -7.639 2.332 10.186 1.00 84.25 177 LEU A O 1
ATOM 1397 N N . ALA A 1 178 ? -6.020 2.964 11.570 1.00 82.00 178 ALA A N 1
ATOM 1398 C CA . ALA A 1 178 ? -5.540 4.078 10.770 1.00 82.00 178 ALA A CA 1
ATOM 1399 C C . ALA A 1 178 ? -4.214 3.720 10.085 1.00 82.00 178 ALA A C 1
ATOM 1401 O O . ALA A 1 178 ? -3.352 3.044 10.656 1.00 82.00 178 ALA A O 1
ATOM 1402 N N . HIS A 1 179 ? -4.025 4.185 8.851 1.00 74.50 179 HIS A N 1
ATOM 1403 C CA . HIS A 1 179 ? -2.793 3.940 8.109 1.00 74.50 179 HIS A CA 1
ATOM 1404 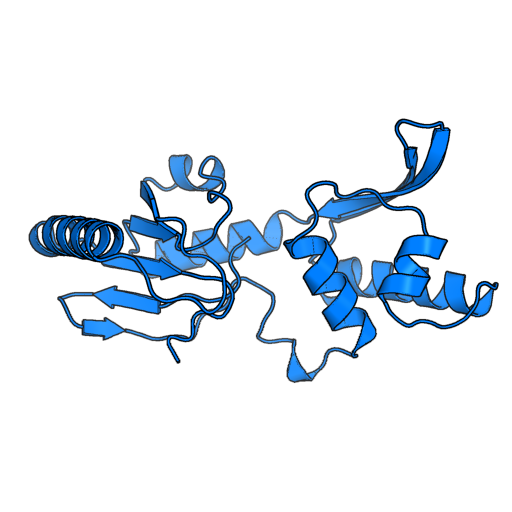C C . HIS A 1 179 ? -2.382 5.133 7.244 1.00 74.50 179 HIS A C 1
ATOM 1406 O O . HIS A 1 179 ? -3.216 5.805 6.642 1.00 74.50 179 HIS A O 1
ATOM 1412 N N . CYS A 1 180 ? -1.073 5.352 7.121 1.00 71.00 180 CYS A N 1
ATOM 1413 C CA . CYS A 1 180 ? -0.46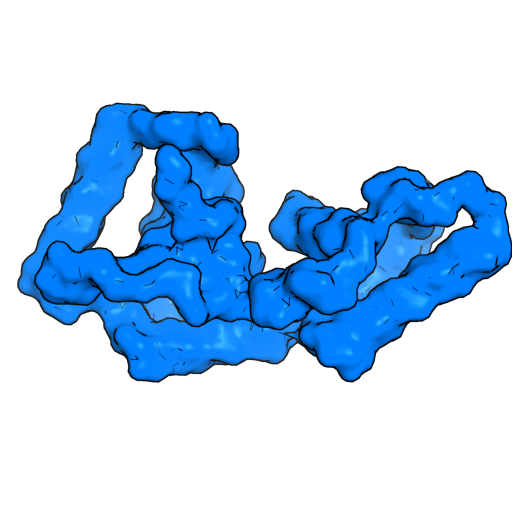8 6.290 6.171 1.00 71.00 180 CYS A CA 1
ATOM 1414 C C . CYS A 1 180 ? 0.620 5.568 5.347 1.00 71.00 180 CYS A C 1
ATOM 1416 O O . CYS A 1 180 ? 0.569 4.342 5.204 1.00 71.00 180 CYS A O 1
ATOM 1418 N N . TRP A 1 181 ? 1.583 6.298 4.774 1.00 58.97 181 TRP A N 1
ATOM 1419 C CA . TRP A 1 181 ? 2.747 5.697 4.107 1.00 58.97 181 TRP A CA 1
ATOM 1420 C C . TRP A 1 181 ? 3.712 5.030 5.103 1.00 58.97 181 TRP A C 1
ATOM 1422 O O . TRP A 1 181 ? 4.069 3.865 4.931 1.00 58.97 181 TRP A O 1
ATOM 1432 N N . GLY A 1 182 ? 4.106 5.743 6.163 1.00 51.78 182 GLY A N 1
ATOM 1433 C CA . GLY A 1 182 ? 5.101 5.278 7.141 1.00 51.78 182 GLY A CA 1
ATOM 1434 C C . GLY A 1 182 ? 4.531 4.628 8.405 1.00 51.78 182 GLY A C 1
ATOM 1435 O O . GLY A 1 182 ? 5.273 4.007 9.152 1.00 51.78 182 GLY A O 1
ATOM 1436 N N . GLY A 1 183 ? 3.229 4.784 8.669 1.00 50.19 183 GLY A N 1
ATOM 1437 C CA . GLY A 1 183 ? 2.562 4.416 9.933 1.00 50.19 183 GLY A CA 1
ATOM 1438 C C . GLY A 1 183 ? 3.228 4.954 11.194 1.00 50.19 183 GLY A C 1
ATOM 1439 O O . GLY A 1 183 ? 2.915 4.505 12.289 1.00 50.19 183 GLY A O 1
ATOM 1440 N N . THR A 1 184 ? 4.117 5.927 11.040 1.00 40.28 184 THR A N 1
ATOM 1441 C CA . THR A 1 184 ? 4.734 6.716 12.090 1.00 40.28 184 THR A CA 1
ATOM 1442 C C . THR A 1 184 ? 4.097 8.096 12.042 1.00 40.28 184 THR A C 1
ATOM 1444 O O . THR A 1 184 ? 4.210 8.796 11.035 1.00 40.28 184 THR A O 1
ATOM 1447 N N . ALA A 1 185 ? 3.407 8.475 13.114 1.00 32.50 185 ALA A N 1
ATOM 1448 C CA . ALA A 1 185 ? 3.313 9.882 13.465 1.00 32.50 185 ALA A CA 1
ATOM 1449 C C . ALA A 1 185 ? 4.688 10.249 14.044 1.00 32.50 185 ALA A C 1
ATOM 1451 O O . ALA A 1 185 ? 5.042 9.739 15.107 1.00 32.50 185 ALA A O 1
ATOM 1452 N N . GLU A 1 186 ? 5.497 10.998 13.294 1.00 28.88 186 GLU A N 1
ATOM 1453 C CA . GLU A 1 186 ? 6.595 11.778 13.888 1.00 28.88 186 GLU A CA 1
ATOM 1454 C C . GLU A 1 186 ? 6.031 13.085 14.442 1.00 28.88 186 GLU A C 1
ATOM 1456 O O . GLU A 1 186 ? 5.189 13.697 13.742 1.00 28.88 186 GLU A O 1
#

Sequence (186 aa):
MAHNFSWIFEAKLVGMRRPGCSLELTPEMMSHERCFLAWLNSSSSLSIDRQRLAKSLGLGPSGLQVDQRILDLYKKFGDIWGILESYREGFGAEGEAVDLFVRSPKPVEADLAFLRKNVIDSIVSLRETPLDTEPLGPIGMEALHIPIPDRKAPTPEQFDLFLGHVDAKLTDRHTVLAHCWGGTAE

Secondary structure (DSS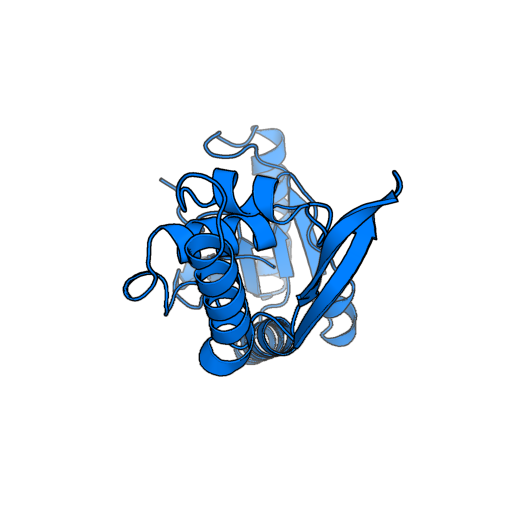P, 8-state):
---EEEEEETTEEE-S---SSSSSSTTT--HHHHHHHHHHHH-SSSEE-HHHHHHHTT--SSSHHHHHHHHHHHHIIIIIT--EEEEEEEE-TTS-EEEEEEE-SHHHHHHHHHHHHTT--EEEE-SSSPP--GGGGGGT-EEEE----TT-PPPHHHHHHHHHHHHHHHHTT--EEEEESS----

pLDDT: mean 77.64, std 15.33, range [28.88, 94.56]

Foldseek 3Di:
DFFWKWKAFLNDTDDGDDTLLPPVCVVVDDQLLVQVVVCVVPPPFQKDDLQVSLVSSVVDHDDPVSVVVVVVSQCCCCVPSVQWVDWDWDADPVRHIIIGTHTHCVSVVVVLVVCLVVQAAEEEEQDLDDDDCPVVVVVNHYYHYQHDPPPDDHDPVSVVVVVVVVVVCVVVSHMYMYGYRVSDDD